Protein AF-A0A3D4FXM4-F1 (afdb_monomer_lite)

Structure (mmCIF, N/CA/C/O backbone):
data_AF-A0A3D4FXM4-F1
#
_entry.id   AF-A0A3D4FXM4-F1
#
loop_
_atom_site.group_PDB
_atom_site.id
_atom_site.type_symbol
_atom_site.label_atom_id
_atom_site.label_alt_id
_atom_site.label_comp_id
_atom_site.label_asym_id
_atom_site.label_entity_id
_atom_site.label_seq_id
_atom_site.pdbx_PDB_ins_code
_atom_site.Cartn_x
_atom_site.Cartn_y
_atom_site.Cartn_z
_atom_site.occupancy
_atom_site.B_iso_or_equiv
_atom_site.auth_seq_id
_atom_site.auth_comp_id
_atom_site.auth_asym_id
_atom_site.auth_atom_id
_atom_site.pdbx_PDB_model_num
ATOM 1 N N . MET A 1 1 ? 32.017 67.548 -7.922 1.00 36.72 1 MET A N 1
ATOM 2 C CA . MET A 1 1 ? 32.559 66.398 -7.162 1.00 36.72 1 MET A CA 1
ATOM 3 C C . MET A 1 1 ? 32.389 65.162 -8.032 1.00 36.72 1 MET A C 1
ATOM 5 O O . MET A 1 1 ? 31.263 64.801 -8.323 1.00 36.72 1 MET A O 1
ATOM 9 N N . ASN A 1 2 ? 33.430 64.797 -8.782 1.00 28.27 2 ASN A N 1
ATOM 10 C CA . ASN A 1 2 ? 34.360 63.693 -8.473 1.00 28.27 2 ASN A CA 1
ATOM 11 C C . ASN A 1 2 ? 33.656 62.318 -8.414 1.00 28.27 2 ASN A C 1
ATOM 13 O O . ASN A 1 2 ? 32.933 62.074 -7.460 1.00 28.27 2 ASN A O 1
ATOM 17 N N . ILE A 1 3 ? 33.684 61.515 -9.499 1.00 35.25 3 ILE A N 1
ATOM 18 C CA . ILE A 1 3 ? 34.715 60.487 -9.839 1.00 35.25 3 ILE A CA 1
ATOM 19 C C . ILE A 1 3 ? 34.563 59.279 -8.877 1.00 35.25 3 ILE A C 1
ATOM 21 O O . ILE A 1 3 ? 34.742 59.458 -7.683 1.00 35.25 3 ILE A O 1
ATOM 25 N N . ARG A 1 4 ? 34.212 58.036 -9.265 1.00 32.03 4 ARG A N 1
ATOM 26 C CA . ARG A 1 4 ? 34.768 57.144 -10.310 1.00 32.03 4 ARG A CA 1
ATOM 27 C C . ARG A 1 4 ? 33.845 55.913 -10.494 1.00 32.03 4 ARG A C 1
ATOM 29 O O . ARG A 1 4 ? 33.480 55.290 -9.504 1.00 32.03 4 ARG A O 1
ATOM 36 N N . ALA A 1 5 ? 33.566 55.513 -11.735 1.00 41.12 5 ALA A N 1
ATOM 37 C CA . ALA A 1 5 ? 33.498 54.090 -12.110 1.00 41.12 5 ALA A CA 1
ATOM 38 C C . ALA A 1 5 ? 34.947 53.604 -12.370 1.00 41.12 5 ALA A C 1
ATOM 40 O O . ALA A 1 5 ? 35.811 54.469 -12.570 1.00 41.12 5 ALA A O 1
ATOM 41 N N . PRO A 1 6 ? 35.260 52.288 -12.383 1.00 46.03 6 PRO A N 1
ATOM 42 C CA . PRO A 1 6 ? 35.128 51.549 -13.649 1.00 46.03 6 PRO A CA 1
ATOM 43 C C . PRO A 1 6 ? 34.871 50.018 -13.566 1.00 46.03 6 PRO A C 1
ATOM 45 O O . PRO A 1 6 ? 35.159 49.367 -12.572 1.00 46.03 6 PRO A O 1
ATOM 48 N N . LEU A 1 7 ? 34.394 49.482 -14.700 1.00 33.59 7 LEU A N 1
ATOM 49 C CA . LEU A 1 7 ? 34.754 48.201 -15.343 1.00 33.59 7 LEU A CA 1
ATOM 50 C C . LEU A 1 7 ? 34.738 46.886 -14.526 1.00 33.59 7 LEU A C 1
ATOM 52 O O . LEU A 1 7 ? 35.660 46.612 -13.768 1.00 33.59 7 LEU A O 1
ATOM 56 N N . CYS A 1 8 ? 33.783 45.997 -14.842 1.00 32.12 8 CYS A N 1
ATOM 57 C CA . CYS A 1 8 ? 34.059 44.678 -15.457 1.00 32.12 8 CYS A CA 1
ATOM 58 C C . CYS A 1 8 ? 32.751 43.894 -15.696 1.00 32.12 8 CYS A C 1
ATOM 60 O O . CYS A 1 8 ? 32.409 42.941 -15.001 1.00 32.12 8 CYS A O 1
ATOM 62 N N . VAL A 1 9 ? 32.015 44.308 -16.728 1.00 42.03 9 VAL A N 1
ATOM 63 C CA . VAL A 1 9 ? 31.331 43.364 -17.623 1.00 42.03 9 VAL A CA 1
ATOM 64 C C . VAL A 1 9 ? 32.430 42.786 -18.524 1.00 42.03 9 VAL A C 1
ATOM 66 O O . VAL A 1 9 ? 33.274 43.565 -18.956 1.00 42.03 9 VAL A O 1
ATOM 69 N N . LEU A 1 10 ? 32.383 41.474 -18.805 1.00 38.59 10 LEU A N 1
ATOM 70 C CA . LEU A 1 10 ? 33.296 40.649 -19.635 1.00 38.59 10 LEU A CA 1
ATOM 71 C C . LEU A 1 10 ? 34.356 39.845 -18.861 1.00 38.59 10 LEU A C 1
ATOM 73 O O . LEU A 1 10 ? 35.510 40.246 -18.877 1.00 38.59 10 LEU A O 1
ATOM 77 N N . LEU A 1 11 ? 33.999 38.687 -18.268 1.00 35.97 11 LEU A N 1
ATOM 78 C CA . LEU A 1 11 ? 34.906 37.512 -18.157 1.00 35.97 11 LEU A CA 1
ATOM 79 C C . LEU A 1 11 ? 34.290 36.274 -17.457 1.00 35.97 11 LEU A C 1
ATOM 81 O O . LEU A 1 11 ? 34.817 35.789 -16.465 1.00 35.97 11 LEU A O 1
ATOM 85 N N . VAL A 1 12 ? 33.184 35.706 -17.966 1.00 38.56 12 VAL A N 1
ATOM 86 C CA . VAL A 1 12 ? 32.765 34.327 -17.574 1.00 38.56 12 VAL A CA 1
ATOM 87 C C . VAL A 1 12 ? 32.375 33.457 -18.789 1.00 38.56 12 VAL A C 1
ATOM 89 O O . VAL A 1 12 ? 31.847 32.363 -18.650 1.00 38.56 12 VAL A O 1
ATOM 92 N N . CYS A 1 13 ? 32.709 33.885 -20.012 1.00 35.50 13 CYS A N 1
ATOM 93 C CA . CYS A 1 13 ? 32.604 33.050 -21.224 1.00 35.50 13 CYS A CA 1
ATOM 94 C C . CYS A 1 13 ? 33.900 32.288 -21.577 1.00 35.50 13 CYS A C 1
ATOM 96 O O . CYS A 1 13 ? 34.000 31.731 -22.663 1.00 35.50 13 CYS A O 1
ATOM 98 N N . THR A 1 14 ? 34.895 32.220 -20.687 1.00 40.31 14 THR A N 1
ATOM 99 C CA . THR A 1 14 ? 36.202 31.591 -20.978 1.00 40.31 14 THR A CA 1
ATOM 100 C C . THR A 1 14 ? 36.675 30.642 -19.874 1.00 40.31 14 THR A C 1
ATOM 102 O O . THR A 1 14 ? 37.815 30.723 -19.433 1.00 40.31 14 THR A O 1
ATOM 105 N N . LEU A 1 15 ? 35.815 29.725 -19.423 1.00 36.25 15 LEU A N 1
ATOM 106 C CA . LEU A 1 15 ? 36.220 28.594 -18.567 1.00 36.25 15 LEU A CA 1
ATOM 107 C C . LEU A 1 15 ? 35.659 27.258 -19.085 1.00 36.25 15 LEU A C 1
ATOM 109 O O . LEU A 1 15 ? 35.188 26.420 -18.326 1.00 36.25 15 LEU A O 1
ATOM 113 N N . ALA A 1 16 ? 35.730 27.072 -20.407 1.00 39.97 16 ALA A N 1
ATOM 114 C CA . ALA A 1 16 ? 35.542 25.784 -21.086 1.00 39.97 16 ALA A CA 1
ATOM 115 C C . ALA A 1 16 ? 36.870 25.174 -21.594 1.00 39.97 16 ALA A C 1
ATOM 117 O O . ALA A 1 16 ? 36.856 24.184 -22.312 1.00 39.97 16 ALA A O 1
ATOM 118 N N . TRP A 1 17 ? 38.023 25.743 -21.224 1.00 33.97 17 TRP A N 1
ATOM 119 C CA . TRP A 1 17 ? 39.344 25.294 -21.677 1.00 33.97 17 TRP A CA 1
ATOM 120 C C . TRP A 1 17 ? 40.321 25.235 -20.507 1.00 33.97 17 TRP A C 1
ATOM 122 O O . TRP A 1 17 ? 41.165 26.107 -20.364 1.00 33.97 17 TRP A O 1
ATOM 132 N N . MET A 1 18 ? 40.171 24.245 -19.627 1.00 32.75 18 MET A N 1
ATOM 133 C CA . MET A 1 18 ? 41.203 23.878 -18.646 1.00 32.75 18 MET A CA 1
ATOM 134 C C . MET A 1 18 ? 40.854 22.526 -18.010 1.00 32.75 18 MET A C 1
ATOM 136 O O . MET A 1 18 ? 40.573 22.419 -16.821 1.00 32.75 18 MET A O 1
ATOM 140 N N . TRP A 1 19 ? 40.854 21.475 -18.833 1.00 32.81 19 TRP A N 1
ATOM 141 C CA . TRP A 1 19 ? 41.095 20.115 -18.352 1.00 32.81 19 TRP A CA 1
ATOM 142 C C . TRP A 1 19 ? 42.504 19.719 -18.816 1.00 32.81 19 TRP A C 1
ATOM 144 O O . TRP A 1 19 ? 42.812 19.938 -19.990 1.00 32.81 19 TRP A O 1
ATOM 154 N N . PRO A 1 20 ? 43.383 19.206 -17.936 1.00 37.56 20 PRO A N 1
ATOM 155 C CA . PRO A 1 20 ? 44.761 18.901 -18.298 1.00 37.56 20 PRO A CA 1
ATOM 156 C C . PRO A 1 20 ? 44.815 17.832 -19.388 1.00 37.56 20 PRO A C 1
ATOM 158 O O . PRO A 1 20 ? 44.191 16.778 -19.270 1.00 37.56 20 PRO A O 1
ATOM 161 N N . SER A 1 21 ? 45.591 18.112 -20.430 1.00 41.31 21 SER A N 1
ATOM 162 C CA . SER A 1 21 ? 46.037 17.154 -21.433 1.00 41.31 21 SER A CA 1
ATOM 163 C C . SER A 1 21 ? 46.750 15.983 -20.754 1.00 41.31 21 SER A C 1
ATOM 165 O O . SER A 1 21 ? 47.851 16.137 -20.225 1.00 41.31 21 SER A O 1
ATOM 167 N N . THR A 1 22 ? 46.121 14.812 -20.773 1.00 42.84 22 THR A N 1
ATOM 168 C CA . THR A 1 22 ? 46.776 13.532 -20.496 1.00 42.84 22 THR A CA 1
ATOM 169 C C . THR A 1 22 ? 47.878 13.294 -21.535 1.00 42.84 22 THR A C 1
ATOM 171 O O . THR A 1 22 ? 47.615 13.480 -22.727 1.00 42.84 22 THR A O 1
ATOM 174 N N . PRO A 1 23 ? 49.099 12.902 -21.131 1.00 38.62 23 PRO A N 1
ATOM 175 C CA . PRO A 1 23 ? 50.170 12.596 -22.069 1.00 38.62 23 PRO A CA 1
ATOM 176 C C . PRO A 1 23 ? 49.797 11.372 -22.911 1.00 38.62 23 PRO A C 1
ATOM 178 O O . PRO A 1 23 ? 49.141 10.448 -22.430 1.00 38.62 23 PRO A O 1
ATOM 181 N N . ALA A 1 24 ? 50.210 11.396 -24.177 1.00 40.94 24 ALA A N 1
ATOM 182 C CA . ALA A 1 24 ? 50.073 10.297 -25.117 1.00 40.94 24 ALA A CA 1
ATOM 183 C C . ALA A 1 24 ? 50.669 9.011 -24.519 1.00 40.94 24 ALA A C 1
ATOM 185 O O . ALA A 1 24 ? 51.882 8.900 -24.353 1.00 40.94 24 ALA A O 1
ATOM 186 N N . ALA A 1 25 ? 49.806 8.056 -24.175 1.00 37.22 25 ALA A N 1
ATOM 187 C CA . ALA A 1 25 ? 50.211 6.698 -23.857 1.00 37.22 25 ALA A CA 1
ATOM 188 C C . ALA A 1 25 ? 50.382 5.925 -25.171 1.00 37.22 25 ALA A C 1
ATOM 190 O O . ALA A 1 25 ? 49.499 5.946 -26.029 1.00 37.22 25 ALA A O 1
ATOM 191 N N . ASN A 1 26 ? 51.558 5.311 -25.299 1.00 41.28 26 ASN A N 1
ATOM 192 C CA . 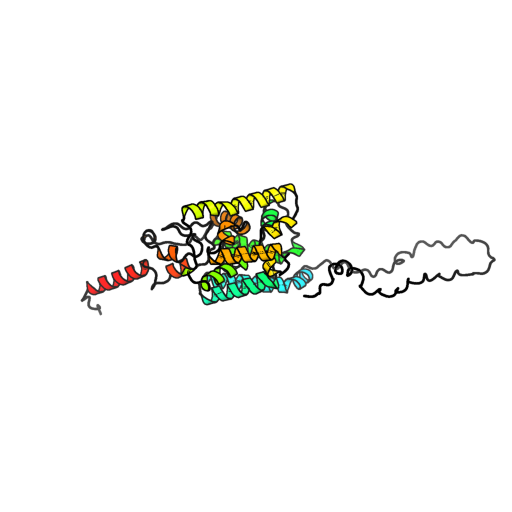ASN A 1 26 ? 52.054 4.472 -26.384 1.00 41.28 26 ASN A CA 1
ATOM 193 C C . ASN A 1 26 ? 50.979 3.732 -27.191 1.00 41.28 26 ASN A C 1
ATOM 195 O O . ASN A 1 26 ? 50.172 2.976 -26.651 1.00 41.28 26 ASN A O 1
ATOM 199 N N . GLN A 1 27 ? 51.068 3.871 -28.513 1.00 41.00 27 GLN A N 1
ATOM 200 C CA . GLN A 1 27 ? 50.585 2.848 -29.433 1.00 41.00 27 GLN A CA 1
ATOM 201 C C . GLN A 1 27 ? 51.342 1.541 -29.133 1.00 41.00 27 GLN A C 1
ATOM 203 O O . GLN A 1 27 ? 52.557 1.605 -28.936 1.00 41.00 27 GLN A O 1
ATOM 208 N N . PRO A 1 28 ? 50.689 0.367 -29.087 1.00 39.78 28 PRO A N 1
ATOM 209 C CA . PRO A 1 28 ? 51.428 -0.885 -29.077 1.00 39.78 28 PRO A CA 1
ATOM 210 C C . PRO A 1 28 ? 52.197 -0.990 -30.398 1.00 39.78 28 PRO A C 1
ATOM 212 O O . PRO A 1 28 ? 51.604 -0.946 -31.479 1.00 39.78 28 PRO A O 1
ATOM 215 N N . GLU A 1 29 ? 53.524 -1.066 -30.299 1.00 41.66 29 GLU A N 1
ATOM 216 C CA . GLU A 1 29 ? 54.408 -1.368 -31.418 1.00 41.66 29 GLU A CA 1
ATOM 217 C C . GLU A 1 29 ? 53.920 -2.637 -32.119 1.00 41.66 29 GLU A C 1
ATOM 219 O O . GLU A 1 29 ? 53.639 -3.666 -31.500 1.00 41.66 29 GLU A O 1
ATOM 224 N N . ARG A 1 30 ? 53.797 -2.544 -33.442 1.00 34.62 30 ARG A N 1
ATOM 225 C CA . ARG A 1 30 ? 53.568 -3.689 -34.311 1.00 34.62 30 ARG A CA 1
ATOM 226 C C . ARG A 1 30 ? 54.851 -4.521 -34.268 1.00 34.62 30 ARG A C 1
ATOM 228 O O . ARG A 1 30 ? 55.829 -4.161 -34.909 1.00 34.62 30 ARG A O 1
ATOM 235 N N . VAL A 1 31 ? 54.860 -5.592 -33.478 1.00 41.19 31 VAL A N 1
ATOM 236 C CA . VAL A 1 31 ? 55.930 -6.594 -33.513 1.00 41.19 31 VAL A CA 1
ATOM 237 C C . VAL A 1 31 ? 55.865 -7.266 -34.883 1.00 41.19 31 VAL A C 1
ATOM 239 O O . VAL A 1 31 ? 54.967 -8.060 -35.157 1.00 41.19 31 VAL A O 1
ATOM 242 N N . GLU A 1 32 ? 56.775 -6.890 -35.776 1.00 45.00 32 GLU A N 1
ATOM 243 C CA . GLU A 1 32 ? 57.032 -7.626 -37.010 1.00 45.00 32 GLU A CA 1
ATOM 244 C C . GLU A 1 32 ? 57.661 -8.968 -36.626 1.00 45.00 32 GLU A C 1
ATOM 246 O O . GLU A 1 32 ? 58.733 -9.026 -36.020 1.00 45.00 32 GLU A O 1
ATOM 251 N N . ALA A 1 33 ? 56.955 -10.059 -36.925 1.00 43.62 33 ALA A N 1
ATOM 252 C CA . ALA A 1 33 ? 57.499 -11.399 -36.781 1.00 43.62 33 ALA A CA 1
ATOM 253 C C . ALA A 1 33 ? 58.723 -11.556 -37.706 1.00 43.62 33 ALA A C 1
ATOM 255 O O . ALA A 1 33 ? 58.688 -11.078 -38.845 1.00 43.62 33 ALA A O 1
ATOM 256 N N . PRO A 1 34 ? 59.802 -12.222 -37.262 1.00 42.06 34 PRO A N 1
ATOM 257 C CA . PRO A 1 34 ? 60.955 -12.459 -38.114 1.00 42.06 34 PRO A CA 1
ATOM 258 C C . PRO A 1 34 ? 60.563 -13.385 -39.270 1.00 42.06 34 PRO A C 1
ATOM 260 O O . PRO A 1 34 ? 60.020 -14.470 -39.066 1.00 42.06 34 PRO A O 1
ATOM 263 N N . VAL A 1 35 ? 60.861 -12.947 -40.491 1.00 49.97 35 VAL A N 1
ATOM 264 C CA .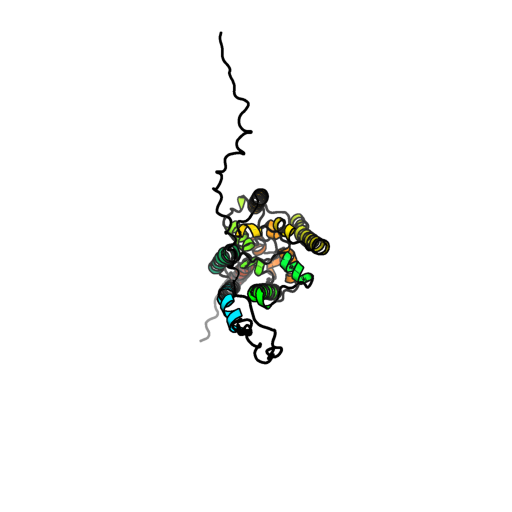 VAL A 1 35 ? 60.797 -13.776 -41.698 1.00 49.97 35 VAL A CA 1
ATOM 265 C C . VAL A 1 35 ? 61.866 -14.868 -41.578 1.00 49.97 35 VAL A C 1
ATOM 267 O O . VAL A 1 35 ? 63.044 -14.527 -41.434 1.00 49.97 35 VAL A O 1
ATOM 270 N N . PRO A 1 36 ? 61.520 -16.166 -41.635 1.00 45.50 36 PRO A N 1
ATOM 271 C CA . PRO A 1 36 ? 62.528 -17.213 -41.647 1.00 45.50 36 PRO A CA 1
ATOM 272 C C . PRO A 1 36 ? 63.225 -17.223 -43.013 1.00 45.50 36 PRO A C 1
ATOM 274 O O . PRO A 1 36 ? 62.633 -17.558 -44.036 1.00 45.50 36 PRO A O 1
ATOM 277 N N . THR A 1 37 ? 64.503 -16.851 -43.035 1.00 42.47 37 THR A N 1
ATOM 278 C CA . THR A 1 37 ? 65.399 -17.095 -44.169 1.00 42.47 37 THR A CA 1
ATOM 279 C C . THR A 1 37 ? 65.912 -18.533 -44.092 1.00 42.47 37 THR A C 1
ATOM 281 O O . THR A 1 37 ? 66.866 -18.811 -43.366 1.00 42.47 37 THR A O 1
ATOM 284 N N . GLY A 1 38 ? 65.266 -19.448 -44.815 1.00 45.12 38 GLY A N 1
ATOM 285 C CA . GLY A 1 38 ? 65.821 -20.767 -45.136 1.00 45.12 38 GLY A CA 1
ATOM 286 C C . GLY A 1 38 ? 66.644 -20.714 -46.434 1.00 45.12 38 GLY A C 1
ATOM 287 O O . GLY A 1 38 ? 66.305 -19.920 -47.314 1.00 45.12 38 GLY A O 1
ATOM 288 N N . PRO A 1 39 ? 67.735 -21.494 -46.556 1.00 48.12 39 PRO A N 1
ATOM 289 C CA . PRO A 1 39 ? 68.609 -21.481 -47.729 1.00 48.12 39 PRO A CA 1
ATOM 290 C C . PRO A 1 39 ? 67.941 -22.151 -48.946 1.00 48.12 39 PRO A C 1
ATOM 292 O O . PRO A 1 39 ? 66.973 -22.895 -48.776 1.00 48.12 39 PRO A O 1
ATOM 295 N N . PRO A 1 40 ? 68.428 -21.867 -50.168 1.00 50.34 40 PRO A N 1
ATOM 296 C CA . PRO A 1 40 ? 67.862 -22.425 -51.386 1.00 50.34 40 PRO A CA 1
ATOM 297 C C . PRO A 1 40 ? 68.269 -23.901 -51.540 1.00 50.34 40 PRO A C 1
ATOM 299 O O . PRO A 1 40 ? 69.135 -24.383 -50.813 1.00 50.34 40 PRO A O 1
ATOM 302 N N . ASP A 1 41 ? 67.664 -24.570 -52.525 1.00 41.72 41 ASP A N 1
ATOM 303 C CA . ASP A 1 41 ? 68.071 -25.855 -53.124 1.00 41.72 41 ASP A CA 1
ATOM 304 C C . ASP A 1 41 ? 67.289 -27.095 -52.627 1.00 41.72 41 ASP A C 1
ATOM 306 O O . ASP A 1 41 ? 67.534 -27.622 -51.545 1.00 41.72 41 ASP A O 1
ATOM 310 N N . GLY A 1 42 ? 66.384 -27.616 -53.470 1.00 34.91 42 GLY A N 1
ATOM 311 C CA . GLY A 1 42 ? 65.795 -28.957 -53.316 1.00 34.91 42 GLY A CA 1
ATOM 312 C C . GLY A 1 42 ? 64.390 -29.097 -53.914 1.00 34.91 42 GLY A C 1
ATOM 313 O O . GLY A 1 42 ? 63.484 -28.364 -53.543 1.00 34.91 42 GLY A O 1
ATOM 314 N N . GLU A 1 43 ? 64.232 -30.019 -54.861 1.00 36.16 43 GLU A N 1
ATOM 315 C CA . GLU A 1 43 ? 63.024 -30.339 -55.643 1.00 36.16 43 GLU A CA 1
ATOM 316 C C . GLU A 1 43 ? 61.805 -30.773 -54.789 1.00 36.16 43 GLU A C 1
ATOM 318 O O . GLU A 1 43 ? 61.985 -31.238 -53.663 1.00 36.16 43 GLU A O 1
ATOM 323 N N . PRO A 1 44 ? 60.558 -30.665 -55.300 1.00 41.34 44 PRO A N 1
ATOM 324 C CA . PRO A 1 44 ? 59.372 -31.049 -54.543 1.00 41.34 44 PRO A CA 1
ATOM 325 C C . PRO A 1 44 ? 59.180 -32.573 -54.571 1.00 41.34 44 PRO A C 1
ATOM 327 O O . PRO A 1 44 ? 59.030 -33.158 -55.642 1.00 41.34 44 PRO A O 1
ATOM 330 N N . THR A 1 45 ? 59.139 -33.211 -53.401 1.00 36.75 45 THR A N 1
ATOM 331 C CA . THR A 1 45 ? 58.595 -34.570 -53.232 1.00 36.75 45 THR A CA 1
ATOM 332 C C . THR A 1 45 ? 57.176 -34.486 -52.675 1.00 36.75 45 THR A C 1
ATOM 334 O O . THR A 1 45 ? 56.860 -33.635 -51.844 1.00 36.75 45 THR A O 1
ATOM 337 N N . GLU A 1 46 ? 56.310 -35.339 -53.196 1.00 44.41 46 GLU A N 1
ATOM 338 C CA . GLU A 1 46 ? 54.872 -35.185 -53.369 1.00 44.41 46 GLU A CA 1
ATOM 339 C C . GLU A 1 46 ? 54.129 -36.207 -52.492 1.00 44.41 46 GLU A C 1
ATOM 341 O O . GLU A 1 46 ? 53.367 -37.012 -53.007 1.00 44.41 46 GLU A O 1
ATOM 346 N N . ASP A 1 47 ? 54.393 -36.273 -51.177 1.00 42.88 47 ASP A N 1
ATOM 347 C CA . ASP A 1 47 ? 53.870 -37.410 -50.393 1.00 42.88 47 ASP A CA 1
ATOM 348 C C . ASP A 1 47 ? 53.826 -37.229 -48.859 1.00 42.88 47 ASP A C 1
ATOM 350 O O . ASP A 1 47 ? 54.056 -38.174 -48.109 1.00 42.88 47 ASP A O 1
ATOM 354 N N . GLN A 1 48 ? 53.463 -36.045 -48.342 1.00 41.56 48 GLN A N 1
ATOM 355 C CA . GLN A 1 48 ? 53.234 -35.872 -46.889 1.00 41.56 48 GLN A CA 1
ATOM 356 C C . GLN A 1 48 ? 52.022 -35.003 -46.522 1.00 41.56 48 GLN A C 1
ATOM 358 O O . GLN A 1 48 ? 52.136 -34.041 -45.769 1.00 41.56 48 GLN A O 1
ATOM 363 N N . TRP A 1 49 ? 50.837 -35.384 -46.999 1.00 36.66 49 TRP A N 1
ATOM 364 C CA . TRP A 1 49 ? 49.573 -34.948 -46.391 1.00 36.66 49 TRP A CA 1
ATOM 365 C C . TRP A 1 49 ? 48.856 -36.160 -45.795 1.00 36.66 49 TRP A C 1
ATOM 367 O O . TRP A 1 49 ? 47.977 -36.749 -46.422 1.00 36.66 49 TRP A O 1
ATOM 377 N N . ASN A 1 50 ? 49.286 -36.564 -44.598 1.00 38.22 50 ASN A N 1
ATOM 378 C CA . ASN A 1 50 ? 48.599 -37.573 -43.797 1.00 38.22 50 ASN A CA 1
ATOM 379 C C . ASN A 1 50 ? 47.501 -36.866 -42.981 1.00 38.22 50 ASN A C 1
ATOM 381 O O . ASN A 1 50 ? 47.789 -36.249 -41.961 1.00 38.22 50 ASN A O 1
ATOM 385 N N . PHE A 1 51 ? 46.260 -36.898 -43.471 1.00 38.16 51 PHE A N 1
ATOM 386 C CA . PHE A 1 51 ? 45.073 -36.279 -42.856 1.00 38.16 51 PHE A CA 1
ATOM 387 C C . PHE A 1 51 ? 44.465 -37.153 -41.737 1.00 38.16 51 PHE A C 1
ATOM 389 O O . PHE A 1 51 ? 43.253 -37.353 -41.703 1.00 38.16 51 PHE A O 1
ATOM 396 N N . GLU A 1 52 ? 45.284 -37.733 -40.857 1.00 44.75 52 GLU A N 1
ATOM 397 C CA . GLU A 1 52 ? 44.785 -38.619 -39.785 1.00 44.75 52 GLU A CA 1
ATOM 398 C C . GLU A 1 52 ? 45.067 -38.126 -38.356 1.00 44.75 52 GLU A C 1
ATOM 400 O O . GLU A 1 52 ? 44.619 -38.773 -37.421 1.00 44.75 52 GLU A O 1
ATOM 405 N N . ASP A 1 53 ? 45.689 -36.956 -38.158 1.00 43.94 53 ASP A N 1
ATOM 406 C CA . ASP A 1 53 ? 46.019 -36.443 -36.814 1.00 43.94 53 ASP A CA 1
ATOM 407 C C . ASP A 1 53 ? 45.676 -34.943 -36.639 1.00 43.94 53 ASP A C 1
ATOM 409 O O . ASP A 1 53 ? 46.507 -34.150 -36.197 1.00 43.94 53 ASP A O 1
ATOM 413 N N . GLU A 1 54 ? 44.464 -34.515 -37.010 1.00 44.94 54 GLU A N 1
ATOM 414 C CA . GLU A 1 54 ? 44.003 -33.116 -36.852 1.00 44.94 54 GLU A CA 1
ATOM 415 C C . GLU A 1 54 ? 42.812 -32.948 -35.890 1.00 44.94 54 GLU A C 1
ATOM 417 O O . GLU A 1 54 ? 42.114 -31.936 -35.942 1.00 44.94 54 GLU A O 1
ATOM 422 N N . ASP A 1 55 ? 42.597 -33.889 -34.967 1.00 44.81 55 ASP A N 1
ATOM 423 C CA . ASP A 1 55 ? 41.510 -33.761 -33.982 1.00 44.81 55 ASP A CA 1
ATOM 424 C C . ASP A 1 55 ? 41.812 -32.762 -32.841 1.00 44.81 55 ASP A C 1
ATOM 426 O O . ASP A 1 55 ? 40.878 -32.313 -32.189 1.00 44.81 55 ASP A O 1
ATOM 430 N N . ASP A 1 56 ? 43.056 -32.287 -32.670 1.00 50.34 56 ASP A N 1
ATOM 431 C CA . ASP A 1 56 ? 43.431 -31.399 -31.547 1.00 50.34 56 ASP A CA 1
ATOM 432 C C . ASP A 1 56 ? 44.220 -30.133 -31.968 1.00 50.34 56 ASP A C 1
ATOM 434 O O . ASP A 1 56 ? 44.995 -29.565 -31.194 1.00 50.34 56 ASP A O 1
ATOM 438 N N . ALA A 1 57 ? 44.051 -29.648 -33.206 1.00 46.75 57 ALA A N 1
ATOM 439 C CA . ALA A 1 57 ? 44.790 -28.475 -33.711 1.00 46.75 57 ALA A CA 1
ATOM 440 C C . ALA A 1 57 ? 44.377 -27.135 -33.061 1.00 46.75 57 ALA A C 1
ATOM 442 O O . ALA A 1 57 ? 45.075 -26.125 -33.189 1.00 46.75 57 ALA A O 1
ATOM 443 N N . TRP A 1 58 ? 43.265 -27.123 -32.330 1.00 50.59 58 TRP A N 1
ATOM 444 C CA . TRP A 1 58 ? 42.844 -25.996 -31.513 1.00 50.59 58 TRP A CA 1
ATOM 445 C C . TRP A 1 58 ? 42.726 -26.474 -30.075 1.00 50.59 58 TRP A C 1
ATOM 447 O O . TRP A 1 58 ? 41.705 -27.045 -29.715 1.00 50.59 58 TRP A O 1
ATOM 457 N N . GLY A 1 59 ? 43.767 -26.244 -29.270 1.00 48.88 59 GLY A N 1
ATOM 458 C CA . GLY A 1 59 ? 43.806 -26.539 -27.834 1.00 48.88 59 GLY A CA 1
ATOM 459 C C . GLY A 1 59 ? 42.822 -25.702 -27.013 1.00 48.88 59 GLY A C 1
ATOM 460 O O . GLY A 1 59 ? 43.220 -24.988 -26.096 1.00 48.88 59 GLY A O 1
ATOM 461 N N . PHE A 1 60 ? 41.543 -25.757 -27.367 1.00 42.81 60 PHE A N 1
ATOM 462 C CA . PHE A 1 60 ? 40.468 -25.511 -26.437 1.00 42.81 60 PHE A CA 1
ATOM 463 C C . PHE A 1 60 ? 40.547 -26.660 -25.436 1.00 42.81 60 PHE A C 1
ATOM 465 O O . PHE A 1 60 ? 40.402 -27.822 -25.806 1.00 42.81 60 PHE A O 1
ATOM 472 N N . GLU A 1 61 ? 40.841 -26.355 -24.173 1.00 51.94 61 GLU A N 1
ATOM 473 C CA . GLU A 1 61 ? 40.372 -27.244 -23.119 1.00 51.94 61 GLU A CA 1
ATOM 474 C C . GLU A 1 61 ? 38.875 -27.416 -23.383 1.00 51.94 61 GLU A C 1
ATOM 476 O O . GLU A 1 61 ? 38.173 -26.421 -23.587 1.00 51.94 61 GLU A O 1
ATOM 481 N N . ASP A 1 62 ? 38.411 -28.662 -23.480 1.00 49.34 62 ASP A N 1
ATOM 482 C CA . ASP A 1 62 ? 36.993 -28.961 -23.382 1.00 49.34 62 ASP A CA 1
ATOM 483 C C . ASP A 1 62 ? 36.548 -28.405 -22.026 1.00 49.34 62 ASP A C 1
ATOM 485 O O . ASP A 1 62 ? 36.618 -29.088 -20.999 1.00 49.34 62 ASP A O 1
ATOM 489 N N . ASP A 1 63 ? 36.148 -27.133 -22.007 1.00 49.81 63 ASP A N 1
ATOM 490 C CA . ASP A 1 63 ? 35.297 -26.569 -20.984 1.00 49.81 63 ASP A CA 1
ATOM 491 C C . ASP A 1 63 ? 34.084 -27.487 -21.021 1.00 49.81 63 ASP A C 1
ATOM 493 O O . ASP A 1 63 ? 33.218 -27.348 -21.889 1.00 49.81 63 ASP A O 1
ATOM 497 N N . GLN A 1 64 ? 34.088 -28.509 -20.157 1.00 48.16 64 GLN A N 1
ATOM 498 C CA . GLN A 1 64 ? 32.940 -29.366 -19.936 1.00 48.16 64 GLN A CA 1
ATOM 499 C C . GLN A 1 64 ? 31.759 -28.416 -19.882 1.00 48.16 64 GLN A C 1
ATOM 501 O O . GLN A 1 64 ? 31.738 -27.505 -19.050 1.00 48.16 64 GLN A O 1
ATOM 506 N N . GLU A 1 65 ? 30.824 -28.573 -20.821 1.00 48.81 65 GLU A N 1
ATOM 507 C CA . GLU A 1 65 ? 29.503 -27.987 -20.707 1.00 48.81 65 GLU A CA 1
ATOM 508 C C . GLU A 1 65 ? 28.915 -28.588 -19.430 1.00 48.81 65 GLU A C 1
ATOM 510 O O . GLU A 1 65 ? 28.208 -29.597 -19.453 1.00 48.81 65 GLU A O 1
ATOM 515 N N . ASP A 1 66 ? 29.284 -28.006 -18.288 1.00 45.75 66 ASP A N 1
ATOM 516 C CA . ASP A 1 66 ? 28.707 -28.251 -16.992 1.00 45.75 66 ASP A CA 1
ATOM 517 C C . ASP A 1 66 ? 27.246 -27.911 -17.199 1.00 45.75 66 ASP A C 1
ATOM 519 O O . ASP A 1 66 ? 26.848 -26.745 -17.192 1.00 45.75 66 ASP A O 1
ATOM 523 N N . THR A 1 67 ? 26.443 -28.936 -17.477 1.00 49.47 67 THR A N 1
ATOM 524 C CA . THR A 1 67 ? 24.998 -28.814 -17.573 1.00 49.47 67 THR A CA 1
ATOM 525 C C . THR A 1 67 ? 24.573 -28.042 -16.337 1.00 49.47 67 THR A C 1
ATOM 527 O O . THR A 1 67 ? 24.723 -28.576 -15.235 1.00 49.47 67 THR A O 1
ATOM 530 N N . GLU A 1 68 ? 24.160 -26.776 -16.507 1.00 53.50 68 GLU A N 1
ATOM 531 C CA . GLU A 1 68 ? 23.897 -25.855 -15.401 1.00 53.50 68 GLU A CA 1
ATOM 532 C C . GLU A 1 68 ? 22.960 -26.553 -14.416 1.00 53.50 68 GLU A C 1
ATOM 534 O O . GLU A 1 68 ? 21.750 -26.685 -14.631 1.00 53.50 68 GLU A O 1
ATOM 539 N N . THR A 1 69 ? 23.545 -27.106 -13.358 1.00 63.69 69 THR A N 1
ATOM 540 C CA . THR A 1 69 ? 22.820 -27.972 -12.446 1.00 63.69 69 THR A CA 1
ATOM 541 C C . THR A 1 69 ? 21.959 -27.050 -11.602 1.00 63.69 69 THR A C 1
ATOM 543 O O . THR A 1 69 ? 22.433 -26.034 -11.103 1.00 63.69 69 THR A O 1
ATOM 546 N N . TRP A 1 70 ? 20.682 -27.380 -11.403 1.00 61.59 70 TRP A N 1
ATOM 547 C CA . TRP A 1 70 ? 19.754 -26.556 -10.614 1.00 61.59 70 TRP A CA 1
ATOM 548 C C . TRP A 1 70 ? 20.314 -26.124 -9.243 1.00 61.59 70 TRP A C 1
ATOM 550 O O . TRP A 1 70 ? 19.891 -25.102 -8.708 1.00 61.59 70 TRP A O 1
ATOM 560 N N . SER A 1 71 ? 21.274 -26.868 -8.682 1.00 63.06 71 SER A N 1
ATOM 561 C CA . SER A 1 71 ? 21.992 -26.530 -7.452 1.00 63.06 71 SER A CA 1
ATOM 562 C C . SER A 1 71 ? 22.926 -25.318 -7.561 1.00 63.06 71 SER A C 1
ATOM 564 O O . SER A 1 71 ? 23.004 -24.575 -6.587 1.00 63.06 71 SER A O 1
ATOM 566 N N . SER A 1 72 ? 23.606 -25.082 -8.690 1.00 65.31 72 SER A N 1
ATOM 567 C CA . SER A 1 72 ? 24.470 -23.901 -8.865 1.00 65.31 72 SER A CA 1
ATOM 568 C C . SER A 1 72 ? 23.633 -22.635 -9.068 1.00 65.31 72 SER A C 1
ATOM 570 O O . SER A 1 72 ? 23.851 -21.639 -8.383 1.00 65.31 72 SER A O 1
ATOM 572 N N . LEU A 1 73 ? 22.571 -22.717 -9.879 1.00 66.00 73 LEU A N 1
ATOM 573 C CA . LEU A 1 73 ? 21.608 -21.622 -10.076 1.00 66.00 73 LEU A CA 1
ATOM 574 C C . LEU A 1 73 ? 20.872 -21.234 -8.783 1.00 66.00 73 LEU A C 1
ATOM 576 O O . LEU A 1 73 ? 20.641 -20.053 -8.516 1.00 66.00 73 LEU A O 1
ATOM 580 N N . LEU A 1 74 ? 20.493 -22.224 -7.965 1.00 69.12 74 LEU A N 1
ATOM 581 C CA . LEU A 1 74 ? 19.896 -21.967 -6.656 1.00 69.12 74 LEU A CA 1
ATOM 582 C C . LEU A 1 74 ? 20.922 -21.444 -5.653 1.00 69.12 74 LEU A C 1
ATOM 584 O O . LEU A 1 74 ? 20.536 -20.640 -4.815 1.00 69.12 74 LEU A O 1
ATOM 588 N N . GLY A 1 75 ? 22.187 -21.862 -5.728 1.00 71.88 75 GLY A N 1
ATOM 589 C CA . GLY A 1 75 ? 23.252 -21.418 -4.826 1.00 71.88 75 GLY A CA 1
ATOM 590 C C . GLY A 1 75 ? 23.448 -19.902 -4.848 1.00 71.88 75 GLY A C 1
ATOM 591 O O . GLY A 1 75 ? 23.407 -19.268 -3.793 1.00 71.88 75 GLY A O 1
ATOM 592 N N . ASP A 1 76 ? 23.536 -19.312 -6.040 1.00 75.19 76 ASP A N 1
ATOM 593 C CA . ASP A 1 76 ? 23.754 -17.868 -6.203 1.00 75.19 76 ASP A CA 1
ATOM 594 C C . ASP A 1 76 ? 22.535 -17.025 -5.796 1.00 75.19 76 ASP A C 1
ATOM 596 O O . ASP A 1 76 ? 22.668 -15.920 -5.265 1.00 75.19 76 ASP A O 1
ATOM 600 N N . GLN A 1 77 ? 21.320 -17.549 -5.993 1.00 80.81 77 GLN A N 1
ATOM 601 C CA . GLN A 1 77 ? 20.066 -16.866 -5.638 1.00 80.81 77 GLN A CA 1
ATOM 602 C C . GLN A 1 77 ? 19.534 -17.239 -4.244 1.00 80.81 77 GLN A C 1
ATOM 604 O O . GLN A 1 77 ? 18.558 -16.639 -3.776 1.00 80.81 77 GLN A O 1
ATOM 609 N N . ALA A 1 78 ? 20.153 -18.206 -3.558 1.00 85.25 78 ALA A N 1
ATOM 610 C CA . ALA A 1 78 ? 19.666 -18.754 -2.292 1.00 85.25 78 ALA A CA 1
ATOM 611 C C . ALA A 1 78 ? 19.545 -17.675 -1.221 1.00 85.25 78 ALA A C 1
ATOM 613 O O . ALA A 1 78 ? 18.576 -17.661 -0.463 1.00 85.25 78 ALA A O 1
ATOM 614 N N . TRP A 1 79 ? 20.504 -16.749 -1.174 1.00 87.06 79 TRP A N 1
ATOM 615 C CA . TRP A 1 79 ? 20.502 -15.672 -0.191 1.00 87.06 79 TRP A CA 1
ATOM 616 C C . TRP A 1 79 ? 19.312 -14.727 -0.375 1.00 87.06 79 TRP A C 1
ATOM 618 O O . TRP A 1 79 ? 18.607 -14.394 0.579 1.00 87.06 79 TRP A O 1
ATOM 628 N N . ASP A 1 80 ? 19.029 -14.350 -1.618 1.00 86.69 80 ASP A N 1
ATOM 629 C CA . ASP A 1 80 ? 17.909 -13.476 -1.956 1.00 86.69 80 ASP A CA 1
ATOM 630 C C . ASP A 1 80 ? 16.568 -14.138 -1.666 1.00 86.69 80 ASP A C 1
ATOM 632 O O . ASP A 1 80 ? 15.665 -13.514 -1.099 1.00 86.69 80 ASP A O 1
ATOM 636 N N . LEU A 1 81 ? 16.471 -15.424 -1.995 1.00 88.81 81 LEU A N 1
ATOM 637 C CA . LEU A 1 81 ? 15.316 -16.257 -1.713 1.00 88.81 81 LEU A CA 1
ATOM 638 C C . LEU A 1 81 ? 15.085 -16.418 -0.201 1.00 88.81 81 LEU A C 1
ATOM 640 O O . LEU A 1 81 ? 13.957 -16.267 0.277 1.00 88.81 81 LEU A O 1
ATOM 644 N N . ALA A 1 82 ? 16.141 -16.666 0.573 1.00 90.75 82 ALA A N 1
ATOM 645 C CA . ALA A 1 82 ? 16.086 -16.787 2.028 1.00 90.75 82 ALA A CA 1
ATOM 646 C C . ALA A 1 82 ? 15.663 -15.468 2.697 1.00 90.75 82 ALA A C 1
ATOM 648 O O . ALA A 1 82 ? 14.785 -15.455 3.562 1.00 90.75 82 ALA A O 1
ATOM 649 N N . LEU A 1 83 ? 16.220 -14.334 2.265 1.00 91.06 83 LEU A N 1
ATOM 650 C CA . LEU A 1 83 ? 15.828 -13.025 2.791 1.00 91.06 83 LEU A CA 1
ATOM 651 C C . LEU A 1 83 ? 14.375 -12.686 2.451 1.00 91.06 83 LEU A C 1
ATOM 653 O O . LEU A 1 83 ? 13.632 -12.213 3.315 1.00 91.06 83 LEU A O 1
ATOM 657 N N . PHE A 1 84 ? 13.944 -12.966 1.219 1.00 91.94 84 PHE A N 1
ATOM 658 C CA . PHE A 1 84 ? 12.569 -12.711 0.811 1.00 91.94 84 PHE A CA 1
ATOM 659 C C . PHE A 1 84 ? 11.583 -13.573 1.603 1.00 91.94 84 PHE A C 1
ATOM 661 O O . PHE A 1 84 ? 10.584 -13.067 2.114 1.00 91.94 84 PHE A O 1
ATOM 668 N N . THR A 1 85 ? 11.862 -14.869 1.745 1.00 92.56 85 THR A N 1
ATOM 669 C CA . THR A 1 85 ? 11.022 -15.785 2.531 1.00 92.56 85 THR A CA 1
ATOM 670 C C . THR A 1 85 ? 10.987 -15.390 4.011 1.00 92.56 85 THR A C 1
ATOM 672 O O . THR A 1 85 ? 9.913 -15.382 4.617 1.00 92.56 85 THR A O 1
ATOM 675 N N . GLY A 1 86 ? 12.109 -14.947 4.585 1.00 94.81 86 GLY A N 1
ATOM 676 C CA . GLY A 1 86 ? 12.163 -14.348 5.922 1.00 94.81 86 GLY A CA 1
ATOM 677 C C . GLY A 1 86 ? 11.288 -13.093 6.054 1.00 94.81 86 GLY A C 1
ATOM 678 O O . GLY A 1 86 ? 10.528 -12.939 7.011 1.00 94.81 86 GLY A O 1
ATOM 679 N N . PHE A 1 87 ? 11.311 -12.208 5.060 1.00 94.94 87 PHE A N 1
ATOM 680 C CA . PHE A 1 87 ? 10.468 -11.013 5.047 1.00 94.94 87 PHE A CA 1
ATOM 681 C C . PHE A 1 87 ? 8.973 -11.334 4.848 1.00 94.94 87 PHE A C 1
ATOM 683 O O . PHE A 1 87 ? 8.110 -10.752 5.516 1.00 94.94 87 PHE A O 1
ATOM 690 N N . ALA A 1 88 ? 8.645 -12.285 3.974 1.00 95.19 88 ALA A N 1
ATOM 691 C CA . ALA A 1 88 ? 7.279 -12.742 3.733 1.00 95.19 88 ALA A CA 1
ATOM 692 C C . ALA A 1 88 ? 6.686 -13.426 4.976 1.00 95.19 88 ALA A C 1
ATOM 694 O O . ALA A 1 88 ? 5.553 -13.135 5.366 1.00 95.19 88 ALA A O 1
ATOM 695 N N . THR A 1 89 ? 7.462 -14.273 5.657 1.00 96.06 89 THR A N 1
ATOM 696 C CA . THR A 1 89 ? 7.045 -14.900 6.922 1.00 96.06 89 THR A CA 1
ATOM 697 C C . THR A 1 89 ? 6.843 -13.857 8.018 1.00 96.06 89 THR A C 1
ATOM 699 O O . THR A 1 89 ? 5.792 -13.857 8.660 1.00 96.06 89 THR A O 1
ATOM 702 N N . LEU A 1 90 ? 7.763 -12.899 8.178 1.00 96.25 90 LEU A N 1
ATOM 703 C CA . LEU A 1 90 ? 7.596 -11.772 9.102 1.00 96.25 90 LEU A CA 1
ATOM 704 C C . LEU A 1 90 ? 6.310 -10.981 8.805 1.00 96.25 90 LEU A C 1
ATOM 706 O O . LEU A 1 90 ? 5.559 -10.644 9.723 1.00 96.25 90 LEU A O 1
ATOM 710 N N . THR A 1 91 ? 6.029 -10.723 7.527 1.00 95.25 91 THR A N 1
ATOM 711 C CA . THR A 1 91 ? 4.810 -10.042 7.069 1.00 95.25 91 THR A CA 1
ATOM 712 C C . THR A 1 91 ? 3.556 -10.809 7.478 1.00 95.25 91 THR A C 1
ATOM 714 O O . THR A 1 91 ? 2.639 -10.221 8.057 1.00 95.25 91 THR A O 1
ATOM 717 N N . LEU A 1 92 ? 3.510 -12.119 7.223 1.00 96.00 92 LEU A N 1
ATOM 718 C CA . LEU A 1 92 ? 2.368 -12.958 7.589 1.00 96.00 92 LEU A CA 1
ATOM 719 C C . LEU A 1 92 ? 2.188 -13.030 9.109 1.00 96.00 92 LEU A C 1
ATOM 721 O O . LEU A 1 92 ? 1.075 -12.855 9.600 1.00 96.00 92 LEU A O 1
ATOM 725 N N . ILE A 1 93 ? 3.267 -13.202 9.877 1.00 96.50 93 ILE A N 1
ATOM 726 C CA . ILE A 1 93 ? 3.209 -13.202 11.347 1.00 96.50 93 ILE A CA 1
ATOM 727 C C . ILE A 1 93 ? 2.679 -11.853 11.856 1.00 96.50 93 ILE A C 1
ATOM 729 O O . ILE A 1 93 ? 1.787 -11.813 12.705 1.00 96.50 93 ILE A O 1
ATOM 733 N N . SER A 1 94 ? 3.179 -10.740 11.316 1.00 95.50 94 SER A N 1
ATOM 734 C CA . SER A 1 94 ? 2.725 -9.385 11.651 1.00 95.50 94 SER A CA 1
ATOM 735 C C . SER A 1 94 ? 1.238 -9.178 11.353 1.00 95.50 94 SER A C 1
ATOM 737 O O . SER A 1 94 ? 0.514 -8.613 12.180 1.00 95.50 94 SER A O 1
ATOM 739 N N . PHE A 1 95 ? 0.768 -9.691 10.214 1.00 94.88 95 PHE A N 1
ATOM 740 C CA . PHE A 1 95 ? -0.633 -9.665 9.804 1.00 94.88 95 PHE A CA 1
ATOM 741 C C . PHE A 1 95 ? -1.527 -10.491 10.740 1.00 94.88 95 PHE A C 1
ATOM 743 O O . PHE A 1 95 ? -2.486 -9.963 11.302 1.00 94.88 95 PHE A O 1
ATOM 750 N N . PHE A 1 96 ? -1.196 -11.761 10.991 1.00 95.06 96 PHE A N 1
ATOM 751 C CA . PHE A 1 96 ? -2.032 -12.642 11.812 1.00 95.06 96 PHE A CA 1
ATOM 752 C C . PHE A 1 96 ? -2.027 -12.278 13.296 1.00 95.06 96 PHE A C 1
ATOM 754 O O . PHE A 1 96 ? -3.071 -12.350 13.945 1.00 95.06 96 PHE A O 1
ATOM 761 N N . ARG A 1 97 ? -0.884 -11.850 13.850 1.00 93.62 97 ARG A N 1
ATOM 762 C CA . ARG A 1 97 ? -0.820 -11.433 15.261 1.00 93.62 97 ARG A CA 1
ATOM 763 C C . ARG A 1 97 ? -1.457 -10.067 15.507 1.00 93.62 97 ARG A C 1
ATOM 765 O O . ARG A 1 97 ? -1.713 -9.736 16.662 1.00 93.62 97 ARG A O 1
ATOM 772 N N . LYS A 1 98 ? -1.685 -9.265 14.457 1.00 91.56 98 LYS A N 1
ATOM 773 C CA . LYS A 1 98 ? -2.306 -7.926 14.510 1.00 91.56 98 LYS A CA 1
ATOM 774 C C . LYS A 1 98 ? -1.703 -7.005 15.590 1.00 91.56 98 LYS A C 1
ATOM 776 O O . LYS A 1 98 ? -2.392 -6.151 16.149 1.00 91.56 98 LYS A O 1
ATOM 781 N N . SER A 1 99 ? -0.415 -7.166 15.907 1.00 93.75 99 SER A N 1
ATOM 782 C CA . SER A 1 99 ? 0.279 -6.391 16.949 1.00 93.75 99 SER A CA 1
ATOM 783 C C . SER A 1 99 ? 0.756 -5.032 16.419 1.00 93.75 99 SER A C 1
ATOM 785 O O . SER A 1 99 ? 1.084 -4.898 15.243 1.00 93.75 99 SER A O 1
ATOM 787 N N . VAL A 1 100 ? 0.791 -3.992 17.275 1.00 93.06 100 VAL A N 1
ATOM 788 C CA . VAL A 1 100 ? 1.293 -2.649 16.877 1.00 93.06 100 VAL A CA 1
ATOM 789 C C . VAL A 1 100 ? 2.780 -2.738 16.584 1.00 93.06 100 VAL A C 1
ATOM 791 O O . VAL A 1 100 ? 3.244 -2.245 15.565 1.00 93.06 100 VAL A O 1
ATOM 794 N N . TRP A 1 101 ? 3.512 -3.392 17.478 1.00 94.88 101 TRP A N 1
ATOM 795 C CA . TRP A 1 101 ? 4.958 -3.465 17.395 1.00 94.88 101 TRP A CA 1
ATOM 796 C C . TRP A 1 101 ? 5.399 -4.228 16.143 1.00 94.88 101 TRP A C 1
ATOM 798 O O . TRP A 1 101 ? 6.167 -3.693 15.350 1.00 94.88 101 TRP A O 1
ATOM 808 N N . LEU A 1 102 ? 4.814 -5.409 15.888 1.00 95.31 102 LEU A N 1
ATOM 809 C CA . LEU A 1 102 ? 5.133 -6.185 14.683 1.00 95.31 102 LEU A CA 1
ATOM 810 C C . LEU A 1 102 ? 4.784 -5.422 13.398 1.00 95.31 102 LEU A C 1
ATOM 812 O O . LEU A 1 102 ? 5.525 -5.537 12.428 1.00 95.31 102 LEU A O 1
ATOM 816 N N . LYS A 1 103 ? 3.709 -4.613 13.392 1.00 94.94 103 LYS A N 1
ATOM 817 C CA . LYS A 1 103 ? 3.360 -3.739 12.256 1.00 94.94 103 LYS A CA 1
ATOM 818 C C . LYS A 1 103 ? 4.503 -2.776 11.928 1.00 94.94 103 LYS A C 1
ATOM 820 O O . LYS A 1 103 ? 4.922 -2.699 10.776 1.00 94.94 103 LYS A O 1
ATOM 825 N N . TYR A 1 104 ? 5.042 -2.081 12.927 1.00 95.31 104 TYR A N 1
ATOM 826 C CA . TYR A 1 104 ? 6.132 -1.128 12.701 1.00 95.31 104 TYR A CA 1
ATOM 827 C C . TYR A 1 104 ? 7.468 -1.804 12.389 1.00 95.31 104 TYR A C 1
ATOM 829 O O . TYR A 1 104 ? 8.207 -1.297 11.550 1.00 95.31 104 TYR A O 1
ATOM 837 N N . VAL A 1 105 ? 7.747 -2.974 12.970 1.00 96.06 105 VAL A N 1
ATOM 838 C CA . VAL A 1 105 ? 8.918 -3.781 12.589 1.00 96.06 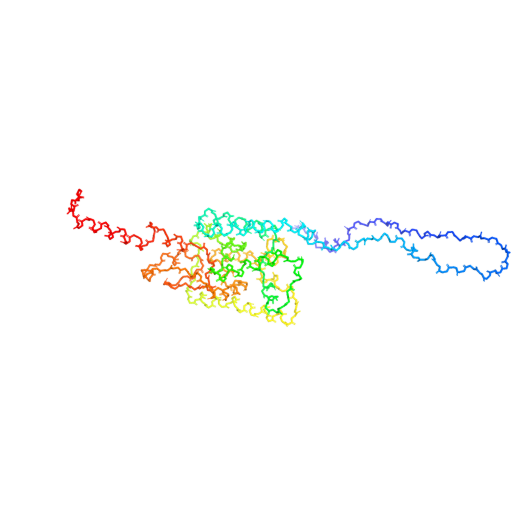105 VAL A CA 1
ATOM 839 C C . VAL A 1 105 ? 8.824 -4.202 11.122 1.00 96.06 105 VAL A C 1
ATOM 841 O O . VAL A 1 105 ? 9.790 -4.039 10.381 1.00 96.06 105 VAL A O 1
ATOM 844 N N . THR A 1 106 ? 7.648 -4.643 10.657 1.00 96.19 106 THR A N 1
ATOM 845 C CA . THR A 1 106 ? 7.448 -4.933 9.229 1.00 96.19 106 THR A CA 1
ATOM 846 C C . THR A 1 106 ? 7.588 -3.707 8.343 1.00 96.19 106 THR A C 1
ATOM 848 O O . THR A 1 106 ? 8.096 -3.834 7.238 1.00 96.19 106 THR A O 1
ATOM 851 N N . PHE A 1 107 ? 7.195 -2.519 8.806 1.00 96.19 107 PHE A N 1
ATOM 852 C CA . PHE A 1 107 ? 7.379 -1.286 8.035 1.00 96.19 107 PHE A CA 1
ATOM 853 C C . PHE A 1 107 ? 8.844 -0.895 7.907 1.00 96.19 107 PHE A C 1
ATOM 855 O O . PHE A 1 107 ? 9.281 -0.558 6.811 1.00 96.19 107 PHE A O 1
ATOM 862 N N . ALA A 1 108 ? 9.609 -0.988 8.995 1.00 96.12 108 ALA A N 1
ATOM 863 C CA . ALA A 1 108 ? 11.048 -0.762 8.952 1.00 96.12 108 ALA A CA 1
ATOM 864 C C . ALA A 1 108 ? 11.730 -1.759 8.003 1.00 96.12 108 ALA A C 1
ATOM 866 O O . ALA A 1 108 ? 12.519 -1.350 7.154 1.00 96.12 108 ALA A O 1
ATOM 867 N N . ALA A 1 109 ? 11.355 -3.042 8.077 1.00 95.75 109 ALA A N 1
ATOM 868 C CA . ALA A 1 109 ? 11.848 -4.067 7.163 1.00 95.75 109 ALA A CA 1
ATOM 869 C C . ALA A 1 109 ? 11.442 -3.786 5.705 1.00 95.75 109 ALA A C 1
ATOM 871 O O . ALA A 1 109 ? 12.288 -3.847 4.823 1.00 95.75 109 ALA A O 1
ATOM 872 N N . ALA A 1 110 ? 10.191 -3.406 5.435 1.00 95.00 110 ALA A N 1
ATOM 873 C CA . ALA A 1 110 ? 9.726 -3.078 4.087 1.00 95.00 110 ALA A CA 1
ATOM 874 C C . ALA A 1 110 ? 10.494 -1.887 3.492 1.00 95.00 110 ALA A C 1
ATOM 876 O O . ALA A 1 110 ? 10.918 -1.932 2.342 1.00 95.00 110 ALA A O 1
ATOM 877 N N . ILE A 1 111 ? 10.714 -0.829 4.274 1.00 94.88 111 ILE A N 1
ATOM 878 C CA . ILE A 1 111 ? 11.448 0.357 3.819 1.00 94.88 111 ILE A CA 1
ATOM 879 C C . ILE A 1 111 ? 12.932 0.032 3.607 1.00 94.88 111 ILE A C 1
ATOM 881 O O . ILE A 1 111 ? 13.476 0.355 2.554 1.00 94.88 111 ILE A O 1
ATOM 885 N N . GLY A 1 112 ? 13.577 -0.630 4.570 1.00 94.38 112 GLY A N 1
ATOM 886 C CA . GLY A 1 112 ? 14.998 -0.971 4.501 1.00 94.38 112 GLY A CA 1
ATOM 887 C C . GLY A 1 112 ? 15.307 -2.009 3.423 1.00 94.38 112 GLY A C 1
ATOM 888 O O . GLY A 1 112 ? 16.078 -1.737 2.510 1.00 94.38 112 GLY A O 1
ATOM 889 N N . TYR A 1 113 ? 14.668 -3.177 3.500 1.00 93.12 113 TYR A N 1
ATOM 890 C CA . TYR A 1 113 ? 14.946 -4.307 2.615 1.00 93.12 113 TYR A CA 1
ATOM 891 C C . TYR A 1 113 ? 14.321 -4.127 1.225 1.00 93.12 113 TYR A C 1
ATOM 893 O O . TYR A 1 113 ? 15.045 -4.089 0.232 1.00 93.12 113 TYR A O 1
ATOM 901 N N . MET A 1 114 ? 12.995 -3.969 1.127 1.00 90.88 114 MET A N 1
ATOM 902 C CA . MET A 1 114 ? 12.327 -3.870 -0.184 1.00 90.88 114 MET A CA 1
ATOM 903 C C . MET A 1 114 ? 12.557 -2.515 -0.859 1.00 90.88 114 MET A C 1
ATOM 905 O O . MET A 1 114 ? 12.660 -2.451 -2.081 1.00 90.88 114 MET A O 1
ATOM 909 N N . GLY A 1 115 ? 12.645 -1.437 -0.077 1.00 90.31 115 GLY A N 1
ATOM 910 C CA . GLY A 1 115 ? 12.965 -0.103 -0.579 1.00 90.31 115 GLY A CA 1
ATOM 911 C C . GLY A 1 115 ? 14.442 0.026 -0.946 1.00 90.31 115 GLY A C 1
ATOM 912 O O . GLY A 1 115 ? 14.782 0.023 -2.127 1.00 90.31 115 GLY A O 1
ATOM 913 N N . PHE A 1 116 ? 15.320 0.154 0.049 1.00 90.88 116 PHE A N 1
ATOM 914 C CA . PHE A 1 116 ? 16.725 0.519 -0.182 1.00 90.88 116 PHE A CA 1
ATOM 915 C C . PHE A 1 116 ? 17.613 -0.635 -0.662 1.00 90.88 116 PHE A C 1
ATOM 917 O O . PHE A 1 116 ? 18.432 -0.421 -1.548 1.00 90.88 116 PHE A O 1
ATOM 924 N N . THR A 1 117 ? 17.481 -1.844 -0.105 1.00 89.25 117 THR A N 1
ATOM 925 C CA . THR A 1 117 ? 18.386 -2.956 -0.455 1.00 89.25 117 THR A CA 1
ATOM 926 C C . THR A 1 117 ? 18.046 -3.587 -1.803 1.00 89.25 117 THR A C 1
ATOM 928 O O . THR A 1 117 ? 18.930 -3.770 -2.633 1.00 89.25 117 THR A O 1
ATOM 931 N N . LYS A 1 118 ? 16.776 -3.951 -2.023 1.00 87.81 118 LYS A N 1
ATOM 932 C CA . LYS A 1 118 ? 16.334 -4.627 -3.251 1.00 87.81 118 LYS A CA 1
ATOM 933 C C . LYS A 1 118 ? 15.799 -3.671 -4.304 1.00 87.81 118 LYS A C 1
ATOM 935 O O . LYS A 1 118 ? 15.971 -3.931 -5.488 1.00 87.81 118 LYS A O 1
ATOM 940 N N . SER A 1 119 ? 15.124 -2.599 -3.890 1.00 85.12 119 SER A N 1
ATOM 941 C CA . SER A 1 119 ? 14.436 -1.653 -4.784 1.00 85.12 119 SER A CA 1
ATOM 942 C C . SER A 1 119 ? 13.513 -2.312 -5.822 1.00 85.12 119 SER A C 1
ATOM 944 O O . SER A 1 119 ? 13.201 -1.718 -6.852 1.00 85.12 119 SER A O 1
ATOM 946 N N . GLN A 1 120 ? 13.045 -3.530 -5.542 1.00 77.31 120 GLN A N 1
ATOM 947 C CA . GLN A 1 120 ? 12.129 -4.296 -6.379 1.00 77.31 120 GLN A CA 1
ATOM 948 C C . GLN A 1 120 ? 10.726 -4.196 -5.782 1.00 77.31 120 GLN A C 1
ATOM 950 O O . GLN A 1 120 ? 10.302 -5.014 -4.968 1.00 77.31 120 GLN A O 1
ATOM 955 N N . LEU A 1 121 ? 10.006 -3.143 -6.157 1.00 84.06 121 LEU A N 1
ATOM 956 C CA . LEU A 1 121 ? 8.574 -3.025 -5.892 1.00 84.06 121 LEU A CA 1
ATOM 957 C C . LEU A 1 121 ? 7.798 -3.515 -7.113 1.00 84.06 121 LEU A C 1
ATOM 959 O O . LEU A 1 121 ? 8.294 -3.402 -8.229 1.00 84.06 121 LEU A O 1
ATOM 963 N N . ILE A 1 122 ? 6.576 -4.018 -6.908 1.00 82.75 122 ILE A N 1
ATOM 964 C CA . ILE A 1 122 ? 5.684 -4.310 -8.035 1.00 82.75 122 ILE A CA 1
ATOM 965 C C . ILE A 1 122 ? 5.359 -2.977 -8.694 1.00 82.75 122 ILE A C 1
ATOM 967 O O . ILE A 1 122 ? 4.758 -2.105 -8.063 1.00 82.75 122 ILE A O 1
ATOM 971 N N . SER A 1 123 ? 5.798 -2.838 -9.938 1.00 86.94 123 SER A N 1
ATOM 972 C CA . SER A 1 123 ? 5.644 -1.650 -10.770 1.00 86.94 123 SER A CA 1
ATOM 973 C C . SER A 1 123 ? 4.512 -1.826 -11.781 1.00 86.94 123 SER A C 1
ATOM 975 O O . SER A 1 123 ? 4.042 -2.938 -12.038 1.00 86.94 123 SER A O 1
ATOM 977 N N . VAL A 1 124 ? 4.084 -0.736 -12.417 1.00 82.69 124 VAL A N 1
ATOM 978 C CA . VAL A 1 124 ? 3.164 -0.804 -13.569 1.00 82.69 124 VAL A CA 1
ATOM 979 C C . VAL A 1 124 ? 3.714 -1.681 -14.676 1.00 82.69 124 VAL A C 1
ATOM 981 O O . VAL A 1 124 ? 2.945 -2.361 -15.347 1.00 82.69 124 VAL A O 1
ATOM 984 N N . VAL A 1 125 ? 5.031 -1.679 -14.870 1.00 83.88 125 VAL A N 1
ATOM 985 C CA . VAL A 1 125 ? 5.676 -2.484 -15.908 1.00 83.88 125 VAL A CA 1
ATOM 986 C C . VAL A 1 125 ? 5.408 -3.963 -15.655 1.00 83.88 125 VAL A C 1
ATOM 988 O O . VAL A 1 125 ? 5.067 -4.681 -16.587 1.00 83.88 125 VAL A O 1
ATOM 991 N N . ASP A 1 126 ? 5.479 -4.400 -14.398 1.00 85.81 126 ASP A N 1
ATOM 992 C CA . ASP A 1 126 ? 5.177 -5.777 -14.003 1.00 85.81 126 ASP A CA 1
ATOM 993 C C . ASP A 1 126 ? 3.708 -6.125 -14.258 1.00 85.81 126 ASP A C 1
ATOM 995 O O . ASP A 1 126 ? 3.402 -7.181 -14.808 1.00 85.81 126 ASP A O 1
ATOM 999 N N . VAL A 1 127 ? 2.793 -5.208 -13.930 1.00 85.06 127 VAL A N 1
ATOM 1000 C CA . VAL A 1 127 ? 1.359 -5.380 -14.205 1.00 85.06 127 VAL A CA 1
ATOM 1001 C C . VAL A 1 127 ? 1.098 -5.480 -15.713 1.00 85.06 127 VAL A C 1
ATOM 1003 O O . VAL A 1 127 ? 0.380 -6.376 -16.151 1.00 85.06 127 VAL A O 1
ATOM 1006 N N . ASN A 1 128 ? 1.704 -4.602 -16.514 1.00 84.19 128 ASN A N 1
ATOM 1007 C CA . ASN A 1 128 ? 1.548 -4.582 -17.968 1.00 84.19 128 ASN A CA 1
ATOM 1008 C C . ASN A 1 128 ? 2.164 -5.823 -18.629 1.00 84.19 128 ASN A C 1
ATOM 1010 O O . ASN A 1 128 ? 1.556 -6.388 -19.534 1.00 84.19 128 ASN A O 1
ATOM 1014 N N . ARG A 1 129 ? 3.327 -6.287 -18.158 1.00 84.38 129 ARG A N 1
ATOM 1015 C CA . ARG A 1 129 ? 3.978 -7.529 -18.613 1.00 84.38 129 ARG A CA 1
ATOM 1016 C C . ARG A 1 129 ? 3.093 -8.747 -18.392 1.00 84.38 129 ARG A C 1
ATOM 1018 O O . ARG A 1 129 ? 2.871 -9.522 -19.317 1.00 84.38 129 ARG A O 1
ATOM 1025 N N . VAL A 1 130 ? 2.515 -8.861 -17.195 1.00 84.56 130 VAL A N 1
ATOM 1026 C CA . VAL A 1 130 ? 1.559 -9.928 -16.875 1.00 84.56 130 VAL A CA 1
ATOM 1027 C C . VAL A 1 130 ? 0.327 -9.846 -17.777 1.00 84.56 130 VAL A C 1
ATOM 1029 O O . VAL A 1 130 ? -0.135 -10.869 -18.275 1.00 84.56 130 VAL A O 1
ATOM 1032 N N . LEU A 1 131 ? -0.189 -8.639 -18.023 1.00 82.69 131 LEU A N 1
ATOM 1033 C CA . LEU A 1 131 ? -1.404 -8.439 -18.813 1.00 82.69 131 LEU A CA 1
ATOM 1034 C C . LEU A 1 131 ? -1.204 -8.678 -20.319 1.00 82.69 131 LEU A C 1
ATOM 1036 O O . LEU A 1 131 ? -2.143 -9.073 -21.002 1.00 82.69 131 LEU A O 1
ATOM 1040 N N . THR A 1 132 ? 0.006 -8.452 -20.830 1.00 80.50 132 THR A N 1
ATOM 1041 C CA . THR A 1 132 ? 0.372 -8.650 -22.246 1.00 80.50 132 THR A CA 1
ATOM 1042 C C . THR A 1 132 ? 0.992 -10.017 -22.536 1.00 80.50 132 THR A C 1
ATOM 1044 O O . THR A 1 132 ? 1.244 -10.335 -23.693 1.00 80.50 132 THR A O 1
ATOM 1047 N N . GLY A 1 133 ? 1.231 -10.839 -21.509 1.00 79.62 133 GLY A N 1
ATOM 1048 C CA . GLY A 1 133 ? 1.850 -12.161 -21.651 1.00 79.62 133 GLY A CA 1
ATOM 1049 C C . GLY A 1 133 ? 3.366 -12.133 -21.880 1.00 79.62 133 GLY A C 1
ATOM 1050 O O . GLY A 1 133 ? 3.969 -13.190 -22.052 1.00 79.62 133 GLY A O 1
ATOM 1051 N N . ASN A 1 134 ? 4.004 -10.958 -21.842 1.00 79.38 134 ASN A N 1
ATOM 1052 C CA . ASN A 1 134 ? 5.456 -10.810 -21.950 1.00 79.38 134 ASN A CA 1
ATOM 1053 C C . ASN A 1 134 ? 6.107 -11.026 -20.572 1.00 79.38 134 ASN A C 1
ATOM 1055 O O . ASN A 1 134 ? 6.412 -10.080 -19.842 1.00 79.38 134 ASN A O 1
ATOM 1059 N N . MET A 1 135 ? 6.242 -12.294 -20.187 1.00 77.00 135 MET A N 1
ATOM 1060 C CA . MET A 1 135 ? 6.789 -12.698 -18.891 1.00 77.00 135 MET A CA 1
ATOM 1061 C C . MET A 1 135 ? 8.317 -12.879 -18.957 1.00 77.00 135 MET A C 1
ATOM 1063 O O . MET A 1 135 ? 8.824 -13.423 -19.939 1.00 77.00 135 MET A O 1
ATOM 1067 N N . PRO A 1 136 ? 9.074 -12.470 -17.919 1.00 77.38 136 PRO A N 1
ATOM 1068 C CA . PRO A 1 136 ? 10.525 -12.651 -17.879 1.00 77.38 136 PRO A CA 1
ATOM 1069 C C . PRO A 1 136 ? 10.912 -14.136 -17.809 1.00 77.38 136 PRO A C 1
ATOM 1071 O O . PRO A 1 136 ? 10.184 -14.952 -17.245 1.00 77.38 136 PRO A O 1
ATOM 1074 N N . VAL A 1 137 ? 12.085 -14.500 -18.331 1.00 80.00 137 VAL A N 1
ATOM 1075 C CA . VAL A 1 137 ? 12.567 -15.892 -18.311 1.00 80.00 137 VAL A CA 1
ATOM 1076 C C . VAL A 1 137 ? 12.636 -16.412 -16.868 1.00 80.00 137 VAL A C 1
ATOM 1078 O O . VAL A 1 137 ? 13.301 -15.825 -16.014 1.00 80.00 137 VAL A O 1
ATOM 1081 N N . PHE A 1 138 ? 11.950 -17.528 -16.599 1.00 78.00 138 PHE A N 1
ATOM 1082 C CA . PHE A 1 138 ? 11.762 -18.077 -15.250 1.00 78.00 138 PHE A CA 1
ATOM 1083 C C . PHE A 1 138 ? 13.076 -18.322 -14.497 1.00 78.00 138 PHE A C 1
ATOM 1085 O O . PHE A 1 138 ? 13.185 -17.967 -13.324 1.00 78.00 138 PHE A O 1
ATOM 1092 N N . ARG A 1 139 ? 14.094 -18.852 -15.190 1.00 70.94 139 ARG A N 1
ATOM 1093 C CA . ARG A 1 139 ? 15.393 -19.216 -14.598 1.00 70.94 139 ARG A CA 1
ATOM 1094 C C . ARG A 1 139 ? 16.121 -18.036 -13.944 1.00 70.94 139 ARG A C 1
ATOM 1096 O O . ARG A 1 139 ? 16.702 -18.196 -12.880 1.00 70.94 139 ARG A O 1
ATOM 1103 N N . TYR A 1 140 ? 16.030 -16.839 -14.522 1.00 75.44 140 TYR A N 1
ATOM 1104 C CA . TYR A 1 140 ? 16.767 -15.666 -14.034 1.00 75.44 140 TYR A CA 1
ATOM 1105 C C . TYR A 1 140 ? 15.950 -14.766 -13.097 1.00 75.44 140 TYR A C 1
ATOM 1107 O O . TYR A 1 140 ? 16.469 -13.786 -12.575 1.00 75.44 140 TYR A O 1
ATOM 1115 N N . SER A 1 141 ? 14.656 -15.041 -12.903 1.00 81.56 141 SER A N 1
ATOM 1116 C CA . SER A 1 141 ? 13.728 -14.143 -12.190 1.00 81.56 141 SER A CA 1
ATOM 1117 C C . SER A 1 141 ? 12.934 -14.841 -11.081 1.00 81.56 141 SER A C 1
ATOM 1119 O O . SER A 1 141 ? 11.837 -14.401 -10.734 1.00 81.56 141 SER A O 1
ATOM 1121 N N . MET A 1 142 ? 13.480 -15.908 -10.488 1.00 84.50 142 MET A N 1
ATOM 1122 C CA . MET A 1 142 ? 12.800 -16.722 -9.468 1.00 84.50 142 MET A CA 1
ATOM 1123 C C . MET A 1 142 ? 12.272 -15.888 -8.289 1.00 84.50 142 MET A C 1
ATOM 1125 O O . MET A 1 142 ? 11.115 -16.027 -7.888 1.00 84.50 142 MET A O 1
ATOM 1129 N N . ALA A 1 143 ? 13.087 -14.963 -7.771 1.00 84.31 143 ALA A N 1
ATOM 1130 C CA . ALA A 1 143 ? 12.696 -14.082 -6.670 1.00 84.31 143 ALA A CA 1
ATOM 1131 C C . ALA A 1 143 ? 11.500 -13.179 -7.031 1.00 84.31 143 ALA A C 1
ATOM 1133 O O . ALA A 1 143 ? 10.599 -12.982 -6.214 1.00 84.31 143 ALA A O 1
ATOM 1134 N N . TRP A 1 144 ? 11.449 -12.678 -8.271 1.00 86.12 144 TRP A N 1
ATOM 1135 C CA . TRP A 1 144 ? 10.325 -11.874 -8.755 1.00 86.12 144 TRP A CA 1
ATOM 1136 C C . TRP A 1 144 ? 9.048 -12.709 -8.858 1.00 86.12 144 TRP A C 1
ATOM 1138 O O . TRP A 1 144 ? 8.001 -12.265 -8.395 1.00 86.12 144 TRP A O 1
ATOM 1148 N N . TYR A 1 145 ? 9.127 -13.937 -9.382 1.00 88.25 145 TYR A N 1
ATOM 1149 C CA . TYR A 1 145 ? 7.972 -14.839 -9.463 1.00 88.25 145 TYR A CA 1
ATOM 1150 C C . TYR A 1 145 ? 7.428 -15.198 -8.085 1.00 88.25 145 TYR A C 1
ATOM 1152 O O . TYR A 1 145 ? 6.214 -15.171 -7.873 1.00 88.25 145 TYR A O 1
ATOM 1160 N N . LEU A 1 146 ? 8.314 -15.477 -7.129 1.00 89.31 146 LEU A N 1
ATOM 1161 C CA . LEU A 1 146 ? 7.920 -15.733 -5.751 1.00 89.31 146 LEU A CA 1
ATOM 1162 C C . LEU A 1 146 ? 7.220 -14.515 -5.137 1.00 89.31 146 LEU A C 1
ATOM 1164 O O . LEU A 1 146 ? 6.185 -14.652 -4.486 1.00 89.31 146 LEU A O 1
ATOM 1168 N N . PHE A 1 147 ? 7.747 -13.316 -5.376 1.00 90.62 147 PHE A N 1
ATOM 1169 C CA . PHE A 1 147 ? 7.173 -12.075 -4.873 1.00 90.62 147 PHE A CA 1
ATOM 1170 C C . PHE A 1 147 ? 5.829 -11.715 -5.515 1.00 90.62 147 PHE A C 1
ATOM 1172 O O . PHE A 1 147 ? 4.880 -11.345 -4.811 1.00 90.62 147 PHE A O 1
ATOM 1179 N N . ALA A 1 148 ? 5.723 -11.855 -6.836 1.00 91.25 148 ALA A N 1
ATOM 1180 C CA . ALA A 1 148 ? 4.491 -11.661 -7.586 1.00 91.25 148 ALA A CA 1
ATOM 1181 C C . ALA A 1 148 ? 3.431 -12.683 -7.152 1.00 91.25 148 ALA A C 1
ATOM 1183 O O . ALA A 1 148 ? 2.308 -12.300 -6.822 1.00 91.25 148 ALA A O 1
ATOM 1184 N N . GLY A 1 149 ? 3.805 -13.962 -7.044 1.00 92.69 149 GLY A N 1
ATOM 1185 C CA . GLY A 1 149 ? 2.946 -15.039 -6.557 1.00 92.69 149 GLY A CA 1
ATOM 1186 C C . GLY A 1 149 ? 2.458 -14.789 -5.132 1.00 92.69 149 GLY A C 1
ATOM 1187 O O . GLY A 1 149 ? 1.253 -14.802 -4.883 1.00 92.69 149 GLY A O 1
ATOM 1188 N N . PHE A 1 150 ? 3.365 -14.455 -4.209 1.00 94.06 150 PHE A N 1
ATOM 1189 C CA . PHE A 1 150 ? 3.016 -14.068 -2.840 1.00 94.06 150 PHE A CA 1
ATOM 1190 C C . PHE A 1 150 ? 2.026 -12.897 -2.820 1.00 94.06 150 PHE A C 1
ATOM 1192 O O . PHE A 1 150 ? 1.028 -12.933 -2.097 1.00 94.06 150 PHE A O 1
ATOM 1199 N N . THR A 1 151 ? 2.256 -11.872 -3.641 1.00 93.56 151 THR A N 1
ATOM 1200 C CA . THR A 1 151 ? 1.379 -10.700 -3.708 1.00 93.56 151 THR A CA 1
ATOM 1201 C C . THR A 1 151 ? 0.002 -11.045 -4.262 1.00 93.56 151 THR A C 1
ATOM 1203 O O . THR A 1 151 ? -0.998 -10.638 -3.674 1.00 93.56 151 THR A O 1
ATOM 1206 N N . VAL A 1 152 ? -0.089 -11.813 -5.348 1.00 93.62 152 VAL A N 1
ATOM 1207 C CA . VAL A 1 152 ? -1.373 -12.218 -5.939 1.00 93.62 152 VAL A CA 1
ATOM 1208 C C . VAL A 1 152 ? -2.149 -13.107 -4.971 1.00 93.62 152 VAL A C 1
ATOM 1210 O O . VAL A 1 152 ? -3.305 -12.809 -4.675 1.00 93.62 152 VAL A O 1
ATOM 1213 N N . VAL A 1 153 ? -1.510 -14.137 -4.408 1.00 94.94 153 VAL A N 1
ATOM 1214 C CA . VAL A 1 153 ? -2.142 -15.067 -3.459 1.00 94.94 153 VAL A CA 1
ATOM 1215 C C . VAL A 1 153 ? -2.653 -14.321 -2.231 1.00 94.94 153 VAL A C 1
ATOM 1217 O O . VAL A 1 153 ? -3.828 -14.432 -1.884 1.00 94.94 153 VAL A O 1
ATOM 1220 N N . THR A 1 154 ? -1.818 -13.496 -1.594 1.00 94.50 154 THR A N 1
ATOM 1221 C CA . THR A 1 154 ? -2.262 -12.711 -0.432 1.00 94.50 154 THR A CA 1
ATOM 1222 C C . THR A 1 154 ? -3.346 -11.697 -0.800 1.00 94.50 154 THR A C 1
ATOM 1224 O O . THR A 1 154 ? -4.261 -11.482 -0.001 1.00 94.50 154 THR A O 1
ATOM 1227 N N . THR A 1 155 ? -3.303 -11.140 -2.019 1.00 94.12 155 THR A N 1
ATOM 1228 C CA . THR A 1 155 ? -4.319 -10.201 -2.513 1.00 94.12 155 THR A CA 1
ATOM 1229 C C . THR A 1 155 ? -5.679 -10.850 -2.713 1.00 94.12 155 THR A C 1
ATOM 1231 O O . THR A 1 155 ? -6.691 -10.285 -2.300 1.00 94.12 155 THR A O 1
ATOM 1234 N N . VAL A 1 156 ? -5.715 -12.049 -3.288 1.00 95.38 156 VAL A N 1
ATOM 1235 C CA . VAL A 1 156 ? -6.953 -12.810 -3.493 1.00 95.38 156 VAL A CA 1
ATOM 1236 C C . VAL A 1 156 ? -7.494 -13.356 -2.170 1.00 95.38 156 VAL A C 1
ATOM 1238 O O . VAL A 1 156 ? -8.703 -13.389 -1.957 1.00 95.38 156 VAL A O 1
ATOM 1241 N N . LEU A 1 157 ? -6.631 -13.737 -1.230 1.00 94.75 157 LEU A N 1
ATOM 1242 C CA . LEU A 1 157 ? -7.088 -14.268 0.052 1.00 94.75 157 LEU A CA 1
ATOM 1243 C C . LEU A 1 157 ? -7.633 -13.167 0.976 1.00 94.75 157 LEU A C 1
ATOM 1245 O O . LEU A 1 157 ? -8.774 -13.271 1.425 1.00 94.75 157 LEU A O 1
ATOM 1249 N N . TRP A 1 158 ? -6.870 -12.099 1.242 1.00 94.06 158 TRP A N 1
ATOM 1250 C CA . TRP A 1 158 ? -7.212 -11.095 2.271 1.00 94.06 158 TRP A CA 1
ATOM 1251 C C . TRP A 1 158 ? -7.483 -9.683 1.745 1.00 94.06 158 TRP A C 1
ATOM 1253 O O . TRP A 1 158 ? -7.931 -8.825 2.509 1.00 94.06 158 TRP A O 1
ATOM 1263 N N . GLY A 1 159 ? -7.229 -9.420 0.467 1.00 93.94 159 GLY A N 1
ATOM 1264 C CA . GLY A 1 159 ? -7.253 -8.083 -0.129 1.00 93.94 159 GLY A CA 1
ATOM 1265 C C . GLY A 1 159 ? -5.858 -7.502 -0.194 1.00 93.94 159 GLY A C 1
ATOM 1266 O O . GLY A 1 159 ? -4.890 -8.228 -0.053 1.00 93.94 159 GLY A O 1
ATOM 1267 N N . ARG A 1 160 ? -5.719 -6.191 -0.395 1.00 94.25 160 ARG A N 1
ATOM 1268 C CA . ARG A 1 160 ? -4.440 -5.544 -0.756 1.00 94.25 160 ARG A CA 1
ATOM 1269 C C . ARG A 1 160 ? -3.392 -5.468 0.372 1.00 94.25 160 ARG A C 1
ATOM 1271 O O . ARG A 1 160 ? -2.844 -4.400 0.637 1.00 94.25 160 ARG A O 1
ATOM 1278 N N . LEU A 1 161 ? -3.078 -6.596 1.002 1.00 94.56 161 LEU A N 1
ATOM 1279 C CA . LEU A 1 161 ? -2.080 -6.773 2.051 1.00 94.56 161 LEU A CA 1
ATOM 1280 C C . LEU A 1 161 ? -0.698 -6.293 1.604 1.00 94.56 161 LEU A C 1
ATOM 1282 O O . LEU A 1 161 ? 0.036 -5.721 2.409 1.00 94.56 161 LEU A O 1
ATOM 1286 N N . TYR A 1 162 ? -0.386 -6.435 0.312 1.00 94.75 162 TYR A N 1
ATOM 1287 C CA . TYR A 1 162 ? 0.815 -5.866 -0.286 1.00 94.75 162 TYR A CA 1
ATOM 1288 C C . TYR A 1 162 ? 0.952 -4.366 0.008 1.00 94.75 162 TYR A C 1
ATOM 1290 O O . TYR A 1 162 ? 1.930 -3.937 0.615 1.00 94.75 162 TYR A O 1
ATOM 1298 N N . CYS A 1 163 ? -0.061 -3.566 -0.338 1.00 93.31 163 CYS A N 1
ATOM 1299 C CA . CYS A 1 163 ? -0.055 -2.122 -0.099 1.00 93.31 163 CYS A CA 1
ATOM 1300 C C . CYS A 1 163 ? -0.016 -1.775 1.399 1.00 93.31 163 CYS A C 1
ATOM 1302 O O . CYS A 1 163 ? 0.549 -0.750 1.772 1.00 93.31 163 CYS A O 1
ATOM 1304 N N . GLY A 1 164 ? -0.621 -2.614 2.245 1.00 93.75 164 GLY A N 1
ATOM 1305 C CA . GLY A 1 164 ? -0.720 -2.384 3.683 1.00 93.75 164 GLY A CA 1
ATOM 1306 C C . GLY A 1 164 ? 0.537 -2.725 4.482 1.00 93.75 164 GLY A C 1
ATOM 1307 O O . GLY A 1 164 ? 0.795 -2.039 5.467 1.00 93.75 164 GLY A O 1
ATOM 1308 N N . ARG A 1 165 ? 1.293 -3.769 4.105 1.00 94.00 165 ARG A N 1
ATOM 1309 C CA . ARG A 1 165 ? 2.397 -4.337 4.915 1.00 94.00 165 ARG A CA 1
ATOM 1310 C C . ARG A 1 165 ? 3.735 -4.475 4.187 1.00 94.00 165 ARG A C 1
ATOM 1312 O O . ARG A 1 165 ? 4.767 -4.467 4.847 1.00 94.00 165 ARG A O 1
ATOM 1319 N N . VAL A 1 166 ? 3.715 -4.620 2.865 1.00 94.56 166 VAL A N 1
ATOM 1320 C CA . VAL A 1 166 ? 4.867 -5.077 2.065 1.00 94.56 166 VAL A CA 1
ATOM 1321 C C . VAL A 1 166 ? 5.463 -3.937 1.242 1.00 94.56 166 VAL A C 1
ATOM 1323 O O . VAL A 1 166 ? 6.676 -3.816 1.114 1.00 94.56 166 VAL A O 1
ATOM 1326 N N . CYS A 1 167 ? 4.608 -3.083 0.681 1.00 94.31 167 CYS A N 1
ATOM 1327 C CA . CYS A 1 167 ? 5.005 -1.949 -0.136 1.00 94.31 167 CYS A CA 1
ATOM 1328 C C . CYS A 1 167 ? 5.754 -0.911 0.710 1.00 94.31 167 CYS A C 1
ATOM 1330 O O . CYS A 1 167 ? 5.171 -0.318 1.619 1.00 94.31 167 CYS A O 1
ATOM 1332 N N . ALA A 1 168 ? 7.016 -0.632 0.370 1.00 94.88 168 ALA A N 1
ATOM 1333 C CA . ALA A 1 168 ? 7.840 0.341 1.090 1.00 94.88 168 ALA A CA 1
ATOM 1334 C C . ALA A 1 168 ? 7.220 1.749 1.092 1.00 94.88 168 ALA A C 1
ATOM 1336 O O . ALA A 1 168 ? 7.211 2.423 2.120 1.00 94.88 168 ALA A O 1
ATOM 1337 N N . PHE A 1 169 ? 6.638 2.179 -0.034 1.00 92.62 169 PHE A N 1
ATOM 1338 C CA . PHE A 1 169 ? 5.982 3.484 -0.126 1.00 92.62 169 PHE A CA 1
ATOM 1339 C C . PHE A 1 169 ? 4.697 3.543 0.720 1.00 92.62 169 PHE A C 1
ATOM 1341 O O . PHE A 1 169 ? 4.469 4.518 1.428 1.00 92.62 169 PHE A O 1
ATOM 1348 N N . GLY A 1 170 ? 3.884 2.480 0.720 1.00 93.31 170 GLY A N 1
ATOM 1349 C CA . GLY A 1 170 ? 2.694 2.394 1.577 1.00 93.31 170 GLY A CA 1
ATOM 1350 C C . GLY A 1 170 ? 3.026 2.319 3.073 1.00 93.31 170 GLY A C 1
ATOM 1351 O O . GLY A 1 170 ? 2.298 2.870 3.898 1.00 93.31 170 GLY A O 1
ATOM 1352 N N . ALA A 1 171 ? 4.136 1.670 3.433 1.00 94.62 171 ALA A N 1
ATOM 1353 C CA . ALA A 1 171 ? 4.668 1.678 4.793 1.00 94.62 171 ALA A CA 1
ATOM 1354 C C . ALA A 1 171 ? 5.136 3.086 5.193 1.00 94.62 171 ALA A C 1
ATOM 1356 O O . ALA A 1 171 ? 4.777 3.567 6.267 1.00 94.62 171 ALA A O 1
ATOM 1357 N N . LEU A 1 172 ? 5.861 3.778 4.306 1.00 94.06 172 LEU A N 1
ATOM 1358 C CA . LEU A 1 172 ? 6.318 5.149 4.525 1.00 94.06 172 LEU A CA 1
ATOM 1359 C C . LEU A 1 172 ? 5.143 6.098 4.789 1.00 94.06 172 LEU A C 1
ATOM 1361 O O . LEU A 1 172 ? 5.171 6.827 5.777 1.00 94.06 172 LEU A O 1
ATOM 1365 N N . THR A 1 173 ? 4.089 6.069 3.968 1.00 92.88 173 THR A N 1
ATOM 1366 C CA . THR A 1 173 ? 2.952 6.985 4.149 1.00 92.88 173 THR A CA 1
ATOM 1367 C C . THR A 1 173 ? 2.140 6.693 5.415 1.00 92.88 173 THR A C 1
ATOM 1369 O O . THR A 1 173 ? 1.676 7.634 6.058 1.00 92.88 173 THR A O 1
ATOM 1372 N N . GLN A 1 174 ? 2.022 5.426 5.833 1.00 93.38 174 GLN A N 1
ATOM 1373 C CA . GLN A 1 174 ? 1.409 5.058 7.121 1.00 93.38 174 GLN A CA 1
ATOM 1374 C C . GLN A 1 174 ? 2.254 5.523 8.315 1.00 93.38 174 GLN A C 1
ATOM 1376 O O . GLN A 1 174 ? 1.724 6.038 9.297 1.00 93.38 174 GLN A O 1
ATOM 1381 N N . VAL A 1 175 ? 3.582 5.388 8.237 1.00 94.06 175 VAL A N 1
ATOM 1382 C CA . VAL A 1 175 ? 4.485 5.926 9.267 1.00 94.06 175 VAL A CA 1
ATOM 1383 C C . VAL A 1 175 ? 4.380 7.451 9.322 1.00 94.06 175 VAL A C 1
ATOM 1385 O O . VAL A 1 175 ? 4.272 8.013 10.411 1.00 94.06 175 VAL A O 1
ATOM 1388 N N . MET A 1 176 ? 4.332 8.124 8.168 1.00 91.75 176 MET A N 1
ATOM 1389 C CA . MET A 1 176 ? 4.101 9.568 8.101 1.00 91.75 176 MET A CA 1
ATOM 1390 C C . MET A 1 176 ? 2.775 9.963 8.760 1.00 91.75 176 MET A C 1
ATOM 1392 O O . MET A 1 176 ? 2.743 10.968 9.465 1.00 91.75 176 MET A O 1
ATOM 1396 N N . ASP A 1 177 ? 1.698 9.186 8.596 1.00 89.00 177 ASP A N 1
ATOM 1397 C CA . ASP A 1 177 ? 0.412 9.492 9.239 1.00 89.00 177 ASP A CA 1
ATOM 1398 C C . ASP A 1 177 ? 0.459 9.433 10.760 1.00 89.00 177 ASP A C 1
ATOM 1400 O O . ASP A 1 177 ? -0.164 10.253 11.432 1.00 89.00 177 ASP A O 1
ATOM 1404 N N . ARG A 1 178 ? 1.294 8.553 11.313 1.00 88.88 178 ARG A N 1
ATOM 1405 C CA . ARG A 1 178 ? 1.508 8.488 12.757 1.00 88.88 178 ARG A CA 1
ATOM 1406 C C . ARG A 1 178 ? 2.299 9.678 13.310 1.00 88.88 178 ARG A C 1
ATOM 1408 O O . ARG A 1 178 ? 2.126 10.007 14.489 1.00 88.88 178 ARG A O 1
ATOM 1415 N N . VAL A 1 179 ? 3.183 10.264 12.500 1.00 91.56 179 VAL A N 1
ATOM 1416 C CA . VAL A 1 179 ? 4.077 11.374 12.879 1.00 91.56 179 VAL A CA 1
ATOM 1417 C C . VAL A 1 179 ? 3.403 12.733 12.676 1.00 91.56 179 VAL A C 1
ATOM 1419 O O . VAL A 1 179 ? 3.579 13.633 13.496 1.00 91.56 179 VAL A O 1
ATOM 1422 N N . VAL A 1 180 ? 2.620 12.896 11.608 1.00 91.12 180 VAL A N 1
ATOM 1423 C CA . VAL A 1 180 ? 1.977 14.169 11.263 1.00 91.12 180 VAL A CA 1
ATOM 1424 C C . VAL A 1 180 ? 0.751 14.421 12.157 1.00 91.12 180 VAL A C 1
ATOM 1426 O O . VAL A 1 180 ? -0.176 13.611 12.177 1.00 91.12 180 VAL A O 1
ATOM 1429 N N . PRO A 1 181 ? 0.676 15.570 12.856 1.00 87.75 181 PRO A N 1
ATOM 1430 C CA . PRO A 1 181 ? -0.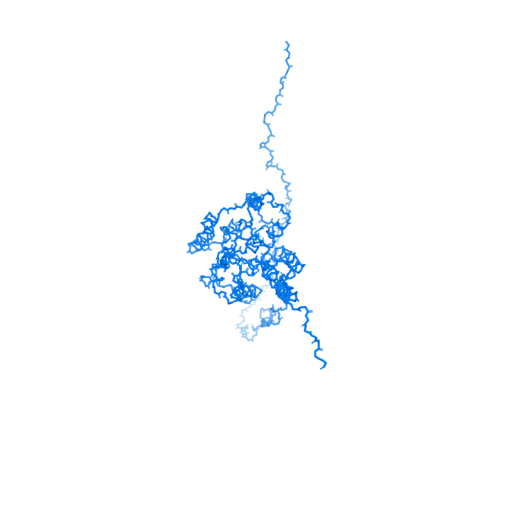482 15.932 13.667 1.00 87.75 181 PRO A CA 1
ATOM 1431 C C . PRO A 1 181 ? -1.788 16.005 12.865 1.00 87.75 181 PRO A C 1
ATOM 1433 O O . PRO A 1 181 ? -1.834 16.596 11.785 1.00 87.75 181 PRO A O 1
ATOM 1436 N N . SER A 1 182 ? -2.890 15.533 13.455 1.00 82.69 182 SER A N 1
ATOM 1437 C CA . SER A 1 182 ? -4.226 15.574 12.838 1.00 82.69 182 SER A CA 1
ATOM 1438 C C . SER A 1 182 ? -4.699 16.987 12.469 1.00 82.69 182 SER A C 1
ATOM 1440 O O . SER A 1 182 ? -5.452 17.136 11.517 1.00 82.69 182 SER A O 1
ATOM 1442 N N . ARG A 1 183 ? -4.215 18.034 13.154 1.00 86.88 183 ARG A N 1
ATOM 1443 C CA . ARG A 1 183 ? -4.558 19.445 12.877 1.00 86.88 183 ARG A CA 1
ATOM 1444 C C . ARG A 1 183 ? -4.098 19.963 11.508 1.00 86.88 183 ARG A C 1
ATOM 1446 O O . ARG A 1 183 ? -4.648 20.939 11.023 1.00 86.88 183 ARG A O 1
ATOM 1453 N N . LEU A 1 184 ? -3.063 19.355 10.922 1.00 88.31 184 LEU A N 1
ATOM 1454 C CA . LEU A 1 184 ? -2.555 19.722 9.592 1.00 88.31 184 LEU A CA 1
ATOM 1455 C C . LEU A 1 184 ? -3.281 18.961 8.474 1.00 88.31 184 LEU A C 1
ATOM 1457 O O . LEU A 1 184 ? -3.049 19.227 7.297 1.00 88.31 184 LEU A O 1
ATOM 1461 N N . ARG A 1 185 ? -4.132 17.994 8.836 1.00 88.25 185 ARG A N 1
ATOM 1462 C CA . ARG A 1 185 ? -4.831 17.132 7.890 1.00 88.25 185 ARG A CA 1
ATOM 1463 C C . ARG A 1 185 ? -6.097 17.814 7.392 1.00 88.25 185 ARG A C 1
ATOM 1465 O O . ARG A 1 185 ? -6.906 18.290 8.183 1.00 88.25 185 ARG A O 1
ATOM 1472 N N . PHE A 1 186 ? -6.285 17.784 6.080 1.00 88.19 186 PHE A N 1
ATOM 1473 C CA . PHE A 1 186 ? -7.516 18.186 5.423 1.00 88.19 186 PHE A CA 1
ATOM 1474 C C . PHE A 1 186 ? -8.320 16.938 5.045 1.00 88.19 186 PHE A C 1
ATOM 1476 O O . PHE A 1 186 ? -7.851 16.087 4.284 1.00 88.19 186 PHE A O 1
ATOM 1483 N N . GLU A 1 187 ? -9.528 16.807 5.593 1.00 83.81 187 GLU A N 1
ATOM 1484 C CA . GLU A 1 187 ? -10.436 15.709 5.260 1.00 83.81 187 GLU A CA 1
ATOM 1485 C C . GLU A 1 187 ? -11.251 16.078 4.016 1.00 83.81 187 GLU A C 1
ATOM 1487 O O . GLU A 1 187 ? -12.025 17.033 4.007 1.00 83.81 187 GLU A O 1
ATOM 1492 N N . ILE A 1 188 ? -11.042 15.326 2.934 1.00 85.88 188 ILE A N 1
ATOM 1493 C CA . ILE A 1 188 ? -11.725 15.545 1.658 1.00 85.88 188 ILE A CA 1
ATOM 1494 C C . ILE A 1 188 ? -13.165 15.021 1.768 1.00 85.88 188 ILE A C 1
ATOM 1496 O O . ILE A 1 188 ? -13.364 13.907 2.259 1.00 85.88 188 ILE A O 1
ATOM 1500 N N . PRO A 1 189 ? -14.176 15.758 1.274 1.00 87.81 189 PRO A N 1
ATOM 1501 C CA . PRO A 1 189 ? -15.546 15.265 1.255 1.00 87.81 189 PRO A CA 1
ATOM 1502 C C . PRO A 1 189 ? -15.678 13.999 0.392 1.00 87.81 189 PRO A C 1
ATOM 1504 O O . PRO A 1 189 ? -15.077 13.880 -0.679 1.00 87.81 189 PRO A O 1
ATOM 1507 N N . THR A 1 190 ? -16.521 13.062 0.833 1.00 83.94 190 THR A N 1
ATOM 1508 C CA . THR A 1 190 ? -16.633 11.707 0.257 1.00 83.94 190 THR A CA 1
ATOM 1509 C C . THR A 1 190 ? -16.982 11.689 -1.233 1.00 83.94 190 THR A C 1
ATOM 1511 O O . THR A 1 190 ? -16.502 10.831 -1.971 1.00 83.94 190 THR A O 1
ATOM 1514 N N . TRP A 1 191 ? -17.782 12.646 -1.717 1.00 87.88 191 TRP A N 1
ATOM 1515 C CA . TRP A 1 191 ? -18.115 12.750 -3.143 1.00 87.88 191 TRP A CA 1
ATOM 1516 C C . TRP A 1 191 ? -16.868 13.022 -4.002 1.00 87.88 191 TRP A C 1
ATOM 1518 O O . TRP A 1 191 ? -16.709 12.422 -5.068 1.00 87.88 191 TRP A O 1
ATOM 1528 N N . LEU A 1 192 ? -15.989 13.916 -3.537 1.00 90.00 192 LEU A N 1
ATOM 1529 C CA . LEU A 1 192 ? -14.782 14.301 -4.259 1.00 90.00 192 LEU A CA 1
ATOM 1530 C C . LEU A 1 192 ? -13.745 13.184 -4.181 1.00 90.00 192 LEU A C 1
ATOM 1532 O O . LEU A 1 192 ? -13.138 12.850 -5.193 1.00 90.00 192 LEU A O 1
ATOM 1536 N N . GLU A 1 193 ? -13.619 12.546 -3.016 1.00 88.06 193 GLU A N 1
ATOM 1537 C CA . GLU A 1 193 ? -12.819 11.333 -2.847 1.00 88.06 193 GLU A CA 1
ATOM 1538 C C . GLU A 1 193 ? -13.214 10.246 -3.849 1.00 88.06 193 GLU A C 1
ATOM 1540 O O . GLU A 1 193 ? -12.346 9.690 -4.516 1.00 88.06 193 GLU A O 1
ATOM 1545 N N . ASN A 1 194 ? -14.512 9.980 -4.006 1.00 87.25 194 ASN A N 1
ATOM 1546 C CA . ASN A 1 194 ? -14.999 8.948 -4.919 1.00 87.25 194 ASN A CA 1
ATOM 1547 C C . ASN A 1 194 ? -14.659 9.245 -6.375 1.00 87.25 194 ASN A C 1
ATOM 1549 O O . ASN A 1 194 ? -14.297 8.332 -7.108 1.00 87.25 194 ASN A O 1
ATOM 1553 N N . ARG A 1 195 ? -14.765 10.509 -6.798 1.00 90.88 195 ARG A N 1
ATOM 1554 C CA . ARG A 1 195 ? -14.411 10.918 -8.164 1.00 90.88 195 ARG A CA 1
ATOM 1555 C C . ARG A 1 195 ? -12.903 10.892 -8.380 1.00 90.88 195 ARG A C 1
ATOM 1557 O O . ARG A 1 195 ? -12.443 10.348 -9.376 1.00 90.88 195 ARG A O 1
ATOM 1564 N N . ALA A 1 196 ? -12.133 11.420 -7.434 1.00 91.31 196 ALA A N 1
ATOM 1565 C CA . ALA A 1 196 ? -10.678 11.432 -7.514 1.00 91.31 196 ALA A CA 1
ATOM 1566 C C . ALA A 1 196 ? -10.089 10.012 -7.478 1.00 91.31 196 ALA A C 1
ATOM 1568 O O . ALA A 1 196 ? -9.078 9.754 -8.125 1.00 91.31 196 ALA A O 1
ATOM 1569 N N . ALA A 1 197 ? -10.741 9.058 -6.805 1.00 88.75 197 ALA A N 1
ATOM 1570 C CA . ALA A 1 197 ? -10.337 7.651 -6.820 1.00 88.75 197 ALA A CA 1
ATOM 1571 C C . ALA A 1 197 ? -10.410 7.012 -8.221 1.00 88.75 197 ALA A C 1
ATOM 1573 O O . ALA A 1 197 ? -9.765 5.991 -8.445 1.00 88.75 197 ALA A O 1
ATOM 1574 N N . TRP A 1 198 ? -11.129 7.603 -9.185 1.00 92.50 198 TRP A N 1
ATOM 1575 C CA . TRP A 1 198 ? -11.102 7.149 -10.581 1.00 92.50 198 TRP A CA 1
ATOM 1576 C C . TRP A 1 198 ? -9.828 7.545 -11.332 1.00 92.50 198 TRP A C 1
ATOM 1578 O O . TRP A 1 198 ? -9.474 6.885 -12.309 1.00 92.50 198 TRP A O 1
ATOM 1588 N N . ILE A 1 199 ? -9.091 8.555 -10.855 1.00 94.62 199 ILE A N 1
ATOM 1589 C CA . ILE A 1 199 ? -7.875 9.055 -11.514 1.00 94.62 199 ILE A CA 1
ATOM 1590 C C . ILE A 1 199 ? -6.822 7.949 -11.631 1.00 94.62 199 ILE A C 1
ATOM 1592 O O . ILE A 1 199 ? -6.272 7.759 -12.710 1.00 94.62 199 ILE A O 1
ATOM 1596 N N . LYS A 1 200 ? -6.601 7.145 -10.581 1.00 93.62 200 LYS A N 1
ATOM 1597 C CA . LYS A 1 200 ? -5.649 6.017 -10.626 1.00 93.62 200 LYS A CA 1
ATOM 1598 C C . LYS A 1 200 ? -6.023 4.954 -11.666 1.00 93.62 200 LYS A C 1
ATOM 1600 O O . LYS A 1 200 ? -5.131 4.321 -12.219 1.00 93.62 200 LYS A O 1
ATOM 1605 N N . TYR A 1 201 ? -7.315 4.764 -11.950 1.00 93.94 201 TYR A N 1
ATOM 1606 C CA . TYR A 1 201 ? -7.776 3.837 -12.989 1.00 93.94 201 TYR A CA 1
ATOM 1607 C C . TYR A 1 201 ? -7.587 4.431 -14.384 1.00 93.94 201 TYR A C 1
ATOM 1609 O O . TYR A 1 201 ? -7.148 3.724 -15.285 1.00 93.94 201 TYR A O 1
ATOM 1617 N N . GLY A 1 202 ? -7.848 5.732 -14.545 1.00 93.94 202 GLY A N 1
ATOM 1618 C CA . GLY A 1 202 ? -7.519 6.459 -15.772 1.00 93.94 202 GLY A CA 1
ATOM 1619 C C . GLY A 1 202 ? -6.018 6.429 -16.064 1.00 93.94 202 GLY A C 1
ATOM 1620 O O . GLY A 1 202 ? -5.618 6.177 -17.195 1.00 93.94 202 GLY A O 1
ATOM 1621 N N . LEU A 1 203 ? -5.187 6.594 -15.033 1.00 92.44 203 LEU A N 1
ATOM 1622 C CA . LEU A 1 203 ? -3.736 6.504 -15.144 1.00 92.44 203 LEU A CA 1
ATOM 1623 C C . LEU A 1 203 ? -3.284 5.086 -15.506 1.00 92.44 203 LEU A C 1
ATOM 1625 O O . LEU A 1 203 ? -2.499 4.944 -16.433 1.00 92.44 203 LEU A O 1
ATOM 1629 N N . LEU A 1 204 ? -3.825 4.048 -14.854 1.00 91.62 204 LEU A N 1
ATOM 1630 C CA . LEU A 1 204 ? -3.567 2.649 -15.216 1.00 91.62 204 LEU A CA 1
ATOM 1631 C C . LEU A 1 204 ? -3.909 2.381 -16.694 1.00 91.62 204 LEU A C 1
ATOM 1633 O O . LEU A 1 204 ? -3.088 1.833 -17.428 1.00 91.62 204 LEU A O 1
ATOM 1637 N N . ALA A 1 205 ? -5.084 2.820 -17.152 1.00 92.06 205 ALA A N 1
ATOM 1638 C CA . ALA A 1 205 ? -5.505 2.676 -18.544 1.00 92.06 205 ALA A CA 1
ATOM 1639 C C . ALA A 1 205 ? -4.589 3.443 -19.512 1.00 92.06 205 ALA A C 1
ATOM 1641 O O . ALA A 1 205 ? -4.194 2.896 -20.538 1.00 92.06 205 ALA A O 1
ATOM 1642 N N . ALA A 1 206 ? -4.197 4.674 -19.172 1.00 91.12 206 ALA A N 1
ATOM 1643 C CA . ALA A 1 206 ? -3.278 5.478 -19.974 1.00 91.12 206 ALA A CA 1
ATOM 1644 C C . ALA A 1 206 ? -1.892 4.825 -20.071 1.00 91.12 206 ALA A C 1
ATOM 1646 O O . ALA A 1 206 ? -1.316 4.749 -21.153 1.00 91.12 206 ALA A O 1
ATOM 1647 N N . THR A 1 207 ? -1.378 4.307 -18.954 1.00 88.81 207 THR A N 1
ATOM 1648 C CA . THR A 1 207 ? -0.093 3.605 -18.911 1.00 88.81 207 THR A CA 1
ATOM 1649 C C . THR A 1 207 ? -0.116 2.305 -19.706 1.00 88.81 207 THR A C 1
ATOM 1651 O O . THR A 1 207 ? 0.860 1.986 -20.376 1.00 88.81 207 THR A O 1
ATOM 1654 N N . LEU A 1 208 ? -1.233 1.576 -19.687 1.00 88.69 208 LEU A N 1
ATOM 1655 C CA . LEU A 1 208 ? -1.408 0.371 -20.487 1.00 88.69 208 LEU A CA 1
ATOM 1656 C C . LEU A 1 208 ? -1.507 0.709 -21.981 1.00 88.69 208 LEU A C 1
ATOM 1658 O O . LEU A 1 208 ? -0.839 0.086 -22.797 1.00 88.69 208 LEU A O 1
ATOM 1662 N N . ALA A 1 209 ? -2.284 1.730 -22.345 1.00 89.38 209 ALA A N 1
ATOM 1663 C CA . ALA A 1 209 ? -2.404 2.187 -23.728 1.00 89.38 209 ALA A CA 1
ATOM 1664 C C . ALA A 1 209 ? -1.065 2.686 -24.297 1.00 89.38 209 ALA A C 1
ATOM 1666 O O . ALA A 1 209 ? -0.759 2.432 -25.460 1.00 89.38 209 ALA A O 1
ATOM 1667 N N . TYR A 1 210 ? -0.255 3.364 -23.477 1.00 88.25 210 TYR A N 1
ATOM 1668 C CA . TYR A 1 210 ? 1.105 3.755 -23.844 1.00 88.25 210 TYR A CA 1
ATOM 1669 C C . TYR A 1 210 ? 1.991 2.528 -24.087 1.00 88.25 210 TYR A C 1
ATOM 1671 O O . TYR A 1 210 ? 2.621 2.451 -25.139 1.00 88.25 210 TYR A O 1
ATOM 1679 N N . PHE A 1 211 ? 1.975 1.544 -23.173 1.00 85.94 211 PHE A N 1
ATOM 1680 C CA . PHE A 1 211 ? 2.714 0.284 -23.333 1.00 85.94 211 PHE A CA 1
ATOM 1681 C C . PHE A 1 211 ? 2.432 -0.371 -24.682 1.00 85.94 211 PHE A C 1
ATOM 1683 O O . PHE A 1 211 ? 3.358 -0.623 -25.440 1.00 85.94 211 PHE A O 1
ATOM 1690 N N . LEU A 1 212 ? 1.146 -0.554 -24.999 1.00 86.56 212 LEU A N 1
ATOM 1691 C CA . LEU A 1 212 ? 0.684 -1.223 -26.215 1.00 86.56 212 LEU A CA 1
ATOM 1692 C C . LEU A 1 212 ? 1.051 -0.476 -27.507 1.00 86.56 212 LEU A C 1
ATOM 1694 O O . LEU A 1 212 ? 0.926 -1.046 -28.587 1.00 86.56 212 LEU A O 1
ATOM 1698 N N . ARG A 1 213 ? 1.438 0.805 -27.425 1.00 88.44 213 ARG A N 1
ATOM 1699 C CA . ARG A 1 213 ? 1.781 1.620 -28.596 1.00 88.44 213 ARG A CA 1
ATOM 1700 C C . ARG A 1 213 ? 3.280 1.739 -28.831 1.00 88.44 213 ARG A C 1
ATOM 1702 O O . ARG A 1 213 ? 3.684 1.827 -29.987 1.00 88.44 213 ARG A O 1
ATOM 1709 N N . THR A 1 214 ? 4.076 1.868 -27.774 1.00 81.50 214 THR A N 1
ATOM 1710 C CA . THR A 1 214 ? 5.496 2.220 -27.905 1.00 81.50 214 THR A CA 1
ATOM 1711 C C . THR A 1 214 ? 6.449 1.142 -27.416 1.00 81.50 214 THR A C 1
ATOM 1713 O O . THR A 1 214 ? 7.635 1.272 -27.695 1.00 81.50 214 THR A O 1
ATOM 1716 N N . ASP A 1 215 ? 5.983 0.139 -26.661 1.00 75.25 215 ASP A N 1
ATOM 1717 C CA . ASP A 1 215 ? 6.805 -0.901 -26.012 1.00 75.25 215 ASP A CA 1
ATOM 1718 C C . ASP A 1 215 ? 7.972 -0.352 -25.156 1.00 75.25 215 ASP A C 1
ATOM 1720 O O . ASP A 1 215 ? 8.872 -1.072 -24.721 1.00 75.25 215 ASP A O 1
ATOM 1724 N N . THR A 1 216 ? 7.962 0.950 -24.861 1.00 76.56 216 THR A N 1
ATOM 1725 C CA . THR A 1 216 ? 9.040 1.655 -24.166 1.00 76.56 216 THR A CA 1
ATOM 1726 C C . THR A 1 216 ? 8.764 1.750 -22.671 1.00 76.56 216 THR A C 1
ATOM 1728 O O . THR A 1 216 ? 7.689 2.150 -22.223 1.00 76.56 216 THR A O 1
ATOM 1731 N N . ILE A 1 217 ? 9.785 1.444 -21.867 1.00 73.50 217 ILE A N 1
ATOM 1732 C CA . ILE A 1 217 ? 9.696 1.427 -20.396 1.00 73.50 217 ILE A CA 1
ATOM 1733 C C . ILE A 1 217 ? 10.051 2.800 -19.776 1.00 73.50 217 ILE A C 1
ATOM 1735 O O . ILE A 1 217 ? 9.784 3.079 -18.607 1.00 73.50 217 ILE A O 1
ATOM 1739 N N . SER A 1 218 ? 10.617 3.717 -20.560 1.00 74.19 218 SER A N 1
ATOM 1740 C CA . SER A 1 218 ? 11.185 4.970 -20.047 1.00 74.19 218 SER A CA 1
ATOM 1741 C C . SER A 1 218 ? 10.159 5.905 -19.391 1.00 74.19 218 SER A C 1
ATOM 1743 O O . SER A 1 218 ? 10.498 6.618 -18.446 1.00 74.19 218 SER A O 1
ATOM 1745 N N . ALA A 1 219 ? 8.901 5.893 -19.844 1.00 74.81 219 ALA A N 1
ATOM 1746 C CA . ALA A 1 219 ? 7.867 6.794 -19.330 1.00 74.81 219 ALA A CA 1
ATOM 1747 C C . ALA A 1 219 ? 7.382 6.433 -17.910 1.00 74.81 219 ALA A C 1
ATOM 1749 O O . ALA A 1 219 ? 6.999 7.327 -17.152 1.00 74.81 219 ALA A O 1
ATOM 1750 N N . TYR A 1 220 ? 7.442 5.157 -17.503 1.00 76.88 220 TYR A N 1
ATOM 1751 C CA . TYR A 1 220 ? 6.913 4.708 -16.201 1.00 76.88 220 TYR A CA 1
ATOM 1752 C C . TYR A 1 220 ? 7.665 5.306 -15.012 1.00 76.88 220 TYR A C 1
ATOM 1754 O O . TYR A 1 220 ? 7.078 5.525 -13.953 1.00 76.88 220 TYR A O 1
ATOM 1762 N N . ARG A 1 221 ? 8.938 5.672 -15.207 1.00 77.69 221 ARG A N 1
ATOM 1763 C CA . ARG A 1 221 ? 9.773 6.301 -14.176 1.00 77.69 221 ARG A CA 1
ATOM 1764 C C . ARG A 1 221 ? 9.201 7.630 -13.663 1.00 77.69 221 ARG A C 1
ATOM 1766 O O . ARG A 1 221 ? 9.488 8.016 -12.535 1.00 77.69 221 ARG A O 1
ATOM 1773 N N . TYR A 1 222 ? 8.423 8.339 -14.482 1.00 81.81 222 TYR A N 1
ATOM 1774 C CA . TYR A 1 222 ? 7.785 9.600 -14.089 1.00 81.81 222 TYR A CA 1
ATOM 1775 C C . TYR A 1 222 ? 6.469 9.390 -13.343 1.00 81.81 222 TYR A C 1
ATOM 1777 O O . TYR A 1 222 ? 6.088 10.223 -12.525 1.00 81.81 222 TYR A O 1
ATOM 1785 N N . VAL A 1 223 ? 5.780 8.288 -13.634 1.00 83.12 223 VAL A N 1
ATOM 1786 C CA . VAL A 1 223 ? 4.480 7.967 -13.042 1.00 83.12 223 VAL A CA 1
ATOM 1787 C C . VAL A 1 223 ? 4.655 7.441 -11.619 1.00 83.12 223 VAL A C 1
ATOM 1789 O O . VAL A 1 223 ? 3.868 7.772 -10.735 1.00 83.12 223 VAL A O 1
ATOM 1792 N N . GLU A 1 224 ? 5.705 6.653 -11.387 1.00 87.81 224 GLU A N 1
ATOM 1793 C CA . GLU A 1 224 ? 5.932 5.981 -10.113 1.00 87.81 224 GLU A CA 1
ATOM 1794 C C . GLU A 1 224 ? 7.099 6.602 -9.331 1.00 87.81 224 GLU A C 1
ATOM 1796 O O . GLU A 1 224 ? 8.239 6.562 -9.794 1.00 87.81 224 GLU A O 1
ATOM 1801 N N . PRO A 1 225 ? 6.889 7.101 -8.097 1.00 85.62 225 PRO A N 1
ATOM 1802 C CA . PRO A 1 225 ? 7.941 7.696 -7.281 1.00 85.62 225 PRO A CA 1
ATOM 1803 C C . PRO A 1 225 ? 8.904 6.653 -6.684 1.00 85.62 225 PRO A C 1
ATOM 1805 O O . PRO A 1 225 ? 9.660 6.975 -5.777 1.00 85.62 225 PRO A O 1
ATOM 1808 N N . PHE A 1 226 ? 8.907 5.400 -7.155 1.00 83.25 226 PHE A N 1
ATOM 1809 C CA . PHE A 1 226 ? 9.712 4.309 -6.586 1.00 83.25 226 PHE A CA 1
ATOM 1810 C C . PHE A 1 226 ? 11.218 4.502 -6.760 1.00 83.25 226 PHE A C 1
ATOM 1812 O O . PHE A 1 226 ? 11.999 4.046 -5.924 1.00 83.25 226 PHE A O 1
ATOM 1819 N N . TRP A 1 227 ? 11.628 5.252 -7.786 1.00 84.62 227 TRP A N 1
ATOM 1820 C CA . TRP A 1 227 ? 13.024 5.633 -7.998 1.00 84.62 227 TRP A CA 1
ATOM 1821 C C . TRP A 1 227 ? 13.617 6.386 -6.791 1.00 84.62 227 TRP A C 1
ATOM 1823 O O . TRP A 1 227 ? 14.839 6.379 -6.635 1.00 84.62 227 TRP A O 1
ATOM 1833 N N . MET A 1 228 ? 12.788 6.953 -5.899 1.00 88.38 228 MET A N 1
ATOM 1834 C CA . MET A 1 228 ? 13.241 7.600 -4.663 1.00 88.38 228 MET A CA 1
ATOM 1835 C C . MET A 1 228 ? 14.101 6.683 -3.786 1.00 88.38 228 MET A C 1
ATOM 1837 O O . MET A 1 228 ? 15.044 7.159 -3.166 1.00 88.38 228 MET A O 1
ATOM 1841 N N . PHE A 1 229 ? 13.814 5.375 -3.749 1.00 86.88 229 PHE A N 1
ATOM 1842 C CA . PHE A 1 229 ? 14.570 4.430 -2.921 1.00 86.88 229 PHE A CA 1
ATOM 1843 C C . PHE A 1 229 ? 15.932 4.089 -3.527 1.00 86.88 229 PHE A C 1
ATOM 1845 O O . PHE A 1 229 ? 16.885 3.846 -2.798 1.00 86.88 229 PHE A O 1
ATOM 1852 N N . THR A 1 230 ? 16.043 4.158 -4.856 1.00 86.50 230 THR A N 1
ATOM 1853 C CA . THR A 1 230 ? 17.325 3.995 -5.558 1.00 86.50 230 THR A CA 1
ATOM 1854 C C . THR A 1 230 ? 18.202 5.244 -5.501 1.00 86.50 230 THR A C 1
ATOM 1856 O O . THR A 1 230 ? 19.337 5.204 -5.964 1.00 86.50 230 THR A O 1
ATOM 1859 N N . LEU A 1 231 ? 17.668 6.373 -5.010 1.00 86.88 231 LEU A N 1
ATOM 1860 C CA . LEU A 1 231 ? 18.301 7.699 -5.014 1.00 86.88 231 LEU A CA 1
ATOM 1861 C C . LEU A 1 231 ? 18.758 8.184 -6.408 1.00 86.88 231 LEU A C 1
ATOM 1863 O O . LEU A 1 231 ? 19.455 9.189 -6.529 1.00 86.88 231 LEU A O 1
ATOM 1867 N N . ARG A 1 232 ? 18.335 7.512 -7.485 1.00 84.81 232 ARG A N 1
ATOM 1868 C CA . ARG A 1 232 ? 18.636 7.886 -8.868 1.00 84.81 232 ARG A CA 1
ATOM 1869 C C . ARG A 1 232 ? 17.468 8.702 -9.411 1.00 84.81 232 ARG A C 1
ATOM 1871 O O . ARG A 1 232 ? 16.471 8.138 -9.853 1.00 84.81 232 ARG A O 1
ATOM 1878 N N . GLY A 1 233 ? 17.579 10.023 -9.414 1.00 85.44 233 GLY A N 1
ATOM 1879 C CA . GLY A 1 233 ? 16.548 10.913 -9.954 1.00 85.44 233 GLY A CA 1
ATOM 1880 C C . GLY A 1 233 ? 17.135 12.209 -10.486 1.00 85.44 233 GLY A C 1
ATOM 1881 O O . GLY A 1 233 ? 18.168 12.664 -10.002 1.00 85.44 233 GLY A O 1
ATOM 1882 N N . THR A 1 234 ? 16.479 12.801 -11.483 1.00 90.12 234 THR A N 1
ATOM 1883 C CA . THR A 1 234 ? 16.824 14.145 -11.962 1.00 90.12 234 THR A CA 1
ATOM 1884 C C . THR A 1 234 ? 16.230 15.207 -11.033 1.00 90.12 234 THR A C 1
ATOM 1886 O O . THR A 1 234 ? 15.289 14.934 -10.284 1.00 90.12 234 THR A O 1
ATOM 1889 N N . THR A 1 235 ? 16.742 16.439 -11.082 1.00 90.06 235 THR A N 1
ATOM 1890 C CA . THR A 1 235 ? 16.290 17.546 -10.217 1.00 90.06 235 THR A CA 1
ATOM 1891 C C . THR A 1 235 ? 14.775 17.757 -10.270 1.00 90.06 235 THR A C 1
ATOM 1893 O O . THR A 1 235 ? 14.133 17.903 -9.233 1.00 90.06 235 THR A O 1
ATOM 1896 N N . GLY A 1 236 ? 14.176 17.697 -11.466 1.00 89.56 236 GLY A N 1
ATOM 1897 C CA . GLY A 1 236 ? 12.726 17.833 -11.631 1.00 89.56 236 GLY A CA 1
ATOM 1898 C C . GLY A 1 236 ? 11.931 16.722 -10.937 1.00 89.56 236 GLY A C 1
ATOM 1899 O O . GLY A 1 236 ? 10.892 16.989 -10.337 1.00 89.56 236 GLY A O 1
ATOM 1900 N N . MET A 1 237 ? 12.440 15.486 -10.945 1.00 89.88 237 MET A N 1
ATOM 1901 C CA . MET A 1 237 ? 11.790 14.363 -10.269 1.00 89.88 237 MET A CA 1
ATOM 1902 C C . MET A 1 237 ? 11.833 14.532 -8.743 1.00 89.88 237 MET A C 1
ATOM 1904 O O . MET A 1 237 ? 10.829 14.288 -8.077 1.00 89.88 237 MET A O 1
ATOM 1908 N N . TRP A 1 238 ? 12.949 15.019 -8.189 1.00 91.81 238 TRP A N 1
ATOM 1909 C CA . TRP A 1 238 ? 13.063 15.335 -6.759 1.00 91.81 238 TRP A CA 1
ATOM 1910 C C . TRP A 1 238 ? 12.116 16.450 -6.320 1.00 91.81 238 TRP A C 1
ATOM 1912 O O . TRP A 1 238 ? 11.474 16.318 -5.279 1.00 91.81 238 TRP A O 1
ATOM 1922 N N . ILE A 1 239 ? 11.964 17.503 -7.128 1.00 92.19 239 ILE A N 1
ATOM 1923 C CA . ILE A 1 239 ? 10.987 18.571 -6.869 1.00 92.19 239 ILE A CA 1
ATOM 1924 C C . ILE A 1 239 ? 9.562 18.000 -6.874 1.00 92.19 239 ILE A C 1
ATOM 1926 O O . ILE A 1 239 ? 8.786 18.275 -5.959 1.00 92.19 239 ILE A O 1
ATOM 1930 N N . GLY A 1 240 ? 9.228 17.160 -7.860 1.00 91.38 240 GLY A N 1
ATOM 1931 C CA . GLY A 1 240 ? 7.925 16.495 -7.936 1.00 91.38 240 GLY A CA 1
ATOM 1932 C C . GLY A 1 240 ? 7.650 15.582 -6.738 1.00 91.38 240 GLY A C 1
ATOM 1933 O O . GLY A 1 240 ? 6.568 15.638 -6.154 1.00 91.38 240 GLY A O 1
ATOM 1934 N N . LEU A 1 241 ? 8.641 14.791 -6.318 1.00 92.06 241 LEU A N 1
ATOM 1935 C CA . LEU A 1 241 ? 8.548 13.949 -5.126 1.00 92.06 241 LEU A CA 1
ATOM 1936 C C . LEU A 1 241 ? 8.340 14.790 -3.863 1.00 92.06 241 LEU A C 1
ATOM 1938 O O . LEU A 1 241 ? 7.466 14.471 -3.061 1.00 92.06 241 LEU A O 1
ATOM 1942 N N . ALA A 1 242 ? 9.107 15.868 -3.690 1.00 92.50 242 ALA A N 1
ATOM 1943 C CA . ALA A 1 242 ? 8.961 16.768 -2.552 1.00 92.50 242 ALA A CA 1
ATOM 1944 C C . ALA A 1 242 ? 7.558 17.389 -2.516 1.00 92.50 242 ALA A C 1
ATOM 1946 O O . ALA A 1 242 ? 6.901 17.354 -1.477 1.00 92.50 242 ALA A O 1
ATOM 1947 N N . ALA A 1 243 ? 7.055 17.871 -3.657 1.00 93.88 243 ALA A N 1
ATOM 1948 C CA . ALA A 1 243 ? 5.697 18.397 -3.770 1.00 93.88 243 ALA A CA 1
ATOM 1949 C C . ALA A 1 243 ? 4.641 17.341 -3.403 1.00 93.88 243 ALA A C 1
ATOM 1951 O O . ALA A 1 243 ? 3.712 17.628 -2.650 1.00 93.88 243 ALA A O 1
ATOM 1952 N N . LEU A 1 244 ? 4.808 16.102 -3.870 1.00 92.69 244 LEU A N 1
ATOM 1953 C CA . LEU A 1 244 ? 3.914 14.986 -3.562 1.00 92.69 244 LEU A CA 1
ATOM 1954 C C . LEU A 1 244 ? 3.950 14.603 -2.077 1.00 92.69 244 LEU A C 1
ATOM 1956 O O . LEU A 1 244 ? 2.898 14.354 -1.484 1.00 92.69 244 LEU A O 1
ATOM 1960 N N . LEU A 1 245 ? 5.129 14.571 -1.453 1.00 91.88 245 LEU A N 1
ATOM 1961 C CA . LEU A 1 245 ? 5.279 14.285 -0.024 1.00 91.88 245 LEU A CA 1
ATOM 1962 C C . LEU A 1 245 ? 4.670 15.399 0.830 1.00 91.88 245 LEU A C 1
ATOM 1964 O O . LEU A 1 245 ? 3.929 15.100 1.764 1.00 91.88 245 LEU A O 1
ATOM 1968 N N . VAL A 1 246 ? 4.894 16.667 0.471 1.00 92.62 246 VAL A N 1
ATOM 1969 C CA . VAL A 1 246 ? 4.256 17.824 1.120 1.00 92.62 246 VAL A CA 1
ATOM 1970 C C . VAL A 1 246 ? 2.738 17.751 0.968 1.00 92.62 246 VAL A C 1
ATOM 1972 O O . VAL A 1 246 ? 2.014 17.875 1.953 1.00 92.62 246 VAL A O 1
ATOM 1975 N N . ALA A 1 247 ? 2.229 17.457 -0.227 1.00 92.94 247 ALA A N 1
ATOM 1976 C CA . ALA A 1 247 ? 0.798 17.267 -0.439 1.00 92.94 247 ALA A CA 1
ATOM 1977 C C . ALA A 1 247 ? 0.247 16.087 0.387 1.00 92.94 247 ALA A C 1
ATOM 1979 O O . ALA A 1 247 ? -0.864 16.162 0.911 1.00 92.94 247 ALA A O 1
ATOM 1980 N N . THR A 1 248 ? 1.053 15.039 0.588 1.00 92.06 248 THR A N 1
ATOM 1981 C CA . THR A 1 248 ? 0.724 13.892 1.448 1.00 92.06 248 THR A CA 1
ATOM 1982 C C . THR A 1 248 ? 0.686 14.254 2.937 1.00 92.06 248 THR A C 1
ATOM 1984 O O . THR A 1 248 ? 0.069 13.528 3.712 1.00 92.06 248 THR A O 1
ATOM 1987 N N . VAL A 1 249 ? 1.288 15.369 3.373 1.00 92.00 249 VAL A N 1
ATOM 1988 C CA . VAL A 1 249 ? 1.128 15.901 4.743 1.00 92.00 249 VAL A CA 1
ATOM 1989 C C . VAL A 1 249 ? -0.272 16.482 4.932 1.00 92.00 249 VAL A C 1
ATOM 1991 O O . VAL A 1 249 ? -0.902 16.222 5.954 1.00 92.00 249 VAL A O 1
ATOM 1994 N N . PHE A 1 250 ? -0.810 17.192 3.942 1.00 92.31 250 PHE A N 1
ATOM 1995 C CA . PHE A 1 250 ? -2.160 17.760 4.028 1.00 92.31 250 PHE A CA 1
ATOM 1996 C C . PHE A 1 250 ? -3.244 16.709 3.773 1.00 92.31 250 PHE A C 1
ATOM 1998 O O . PHE A 1 250 ? -4.207 16.614 4.531 1.00 92.31 250 PHE A O 1
ATOM 2005 N N . VAL A 1 251 ? -3.065 15.867 2.753 1.00 91.50 251 VAL A N 1
ATOM 2006 C CA . VAL A 1 251 ? -4.018 14.818 2.369 1.00 91.50 251 VAL A CA 1
ATOM 2007 C C . VAL A 1 251 ? -3.409 13.447 2.631 1.00 91.50 251 VAL A C 1
ATOM 2009 O O . VAL A 1 251 ? -2.395 13.081 2.040 1.00 91.50 251 VAL A O 1
ATOM 2012 N N . ARG A 1 252 ? -4.047 12.651 3.497 1.00 90.75 252 ARG A N 1
ATOM 2013 C CA . ARG A 1 252 ? -3.545 11.317 3.860 1.00 90.75 252 ARG A CA 1
ATOM 2014 C C . ARG A 1 252 ? -3.396 10.435 2.621 1.00 90.75 252 ARG A C 1
ATOM 2016 O O . ARG A 1 252 ? -4.336 10.282 1.842 1.00 90.75 252 ARG A O 1
ATOM 2023 N N . ASN A 1 253 ? -2.223 9.817 2.483 1.00 90.56 253 ASN A N 1
ATOM 2024 C CA . ASN A 1 253 ? -1.942 8.792 1.476 1.00 90.56 253 ASN A CA 1
ATOM 2025 C C . ASN A 1 253 ? -2.261 9.216 0.022 1.00 90.56 253 ASN A C 1
ATOM 2027 O O . ASN A 1 253 ? -2.672 8.374 -0.778 1.00 90.56 253 ASN A O 1
ATOM 2031 N N . LEU A 1 254 ? -2.072 10.499 -0.326 1.00 92.81 254 LEU A N 1
ATOM 2032 C CA . LEU A 1 254 ? -2.503 11.095 -1.601 1.00 92.81 254 LEU A CA 1
ATOM 2033 C C . LEU A 1 254 ? -2.116 10.255 -2.831 1.00 92.81 254 LEU A C 1
ATOM 2035 O O . LEU A 1 254 ? -2.977 9.913 -3.642 1.00 92.81 254 LEU A O 1
ATOM 2039 N N . TYR A 1 255 ? -0.839 9.879 -2.951 1.00 92.69 255 TYR A N 1
ATOM 2040 C CA . TYR A 1 255 ? -0.362 9.094 -4.091 1.00 92.69 255 TYR A CA 1
ATOM 2041 C C . TYR A 1 255 ? -1.013 7.709 -4.154 1.00 92.69 255 TYR A C 1
ATOM 2043 O O . TYR A 1 255 ? -1.627 7.353 -5.155 1.00 92.69 255 TYR A O 1
ATOM 2051 N N . CYS A 1 256 ? -0.957 6.945 -3.063 1.00 91.56 256 CYS A N 1
ATOM 2052 C CA . CYS A 1 256 ? -1.529 5.599 -2.997 1.00 91.56 256 CYS A CA 1
ATOM 2053 C C . CYS A 1 256 ? -3.049 5.573 -3.226 1.00 91.56 256 CYS A C 1
ATOM 2055 O O . CYS A 1 256 ? -3.581 4.577 -3.715 1.00 91.56 256 CYS A O 1
ATOM 2057 N N . ARG A 1 257 ? -3.746 6.655 -2.865 1.00 90.81 257 ARG A N 1
ATOM 2058 C CA . ARG A 1 257 ? -5.202 6.777 -2.963 1.00 90.81 257 ARG A CA 1
ATOM 2059 C C . ARG A 1 257 ? -5.675 7.232 -4.347 1.00 90.81 257 ARG A C 1
ATOM 2061 O O . ARG A 1 257 ? -6.698 6.734 -4.810 1.00 90.81 257 ARG A O 1
ATOM 2068 N N . PHE A 1 258 ? -4.938 8.120 -5.020 1.00 92.69 258 PHE A N 1
ATOM 2069 C CA . PHE A 1 258 ? -5.409 8.763 -6.257 1.00 92.69 258 PHE A CA 1
ATOM 2070 C C . PHE A 1 258 ? -4.497 8.607 -7.476 1.00 92.69 258 PHE A C 1
ATOM 2072 O O . PHE A 1 258 ? -4.994 8.681 -8.595 1.00 92.69 258 PHE A O 1
ATOM 2079 N N . LEU A 1 259 ? -3.192 8.397 -7.290 1.00 93.19 259 LEU A N 1
ATOM 2080 C CA . LEU A 1 259 ? -2.206 8.385 -8.378 1.00 93.19 259 LEU A CA 1
ATOM 2081 C C . LEU A 1 259 ? -1.509 7.034 -8.561 1.00 93.19 259 LEU A C 1
ATOM 2083 O O . LEU A 1 259 ? -0.750 6.900 -9.503 1.00 93.19 259 LEU A O 1
ATOM 2087 N N . CYS A 1 260 ? -1.712 6.040 -7.695 1.00 93.38 260 CYS A N 1
ATOM 2088 C CA . CYS A 1 260 ? -0.971 4.781 -7.773 1.00 93.38 260 CYS A CA 1
ATOM 2089 C C . CYS A 1 260 ? -1.650 3.773 -8.728 1.00 93.38 260 CYS A C 1
ATOM 2091 O O . CYS A 1 260 ? -2.651 3.156 -8.341 1.00 93.38 260 CYS A O 1
ATOM 2093 N N . PRO A 1 261 ? -1.113 3.548 -9.942 1.00 92.94 261 PRO A N 1
ATOM 2094 C CA . PRO A 1 261 ? -1.678 2.604 -10.915 1.00 92.94 261 PRO A CA 1
ATOM 2095 C C . PRO A 1 261 ? -1.577 1.139 -10.454 1.00 92.94 261 PRO A C 1
ATOM 2097 O O . PRO A 1 261 ? -2.531 0.379 -10.612 1.00 92.94 261 PRO A O 1
ATOM 2100 N N . VAL A 1 262 ? -0.493 0.748 -9.774 1.00 92.25 262 VAL A N 1
ATOM 2101 C CA . VAL A 1 262 ? -0.361 -0.591 -9.162 1.00 92.25 262 VAL A CA 1
ATOM 2102 C C . VAL A 1 262 ? -1.443 -0.813 -8.103 1.00 92.25 262 VAL A C 1
ATOM 2104 O O . VAL A 1 262 ? -2.076 -1.868 -8.041 1.00 92.25 262 VAL A O 1
ATOM 2107 N N . GLY A 1 263 ? -1.726 0.216 -7.300 1.00 92.44 263 GLY A N 1
ATOM 2108 C CA . GLY A 1 263 ? -2.809 0.196 -6.319 1.00 92.44 263 GLY A CA 1
ATOM 2109 C C . GLY A 1 263 ? -4.199 0.087 -6.955 1.00 92.44 263 GLY A C 1
ATOM 2110 O O . GLY A 1 263 ? -5.100 -0.490 -6.338 1.00 92.44 263 GLY A O 1
ATOM 2111 N N . ALA A 1 264 ? -4.376 0.606 -8.176 1.00 93.50 264 ALA A N 1
ATOM 2112 C CA . ALA A 1 264 ? -5.592 0.438 -8.965 1.00 93.50 264 ALA A CA 1
ATOM 2113 C C . ALA A 1 264 ? -5.740 -1.009 -9.458 1.00 93.50 264 ALA A C 1
ATOM 2115 O O . ALA A 1 264 ? -6.795 -1.606 -9.241 1.00 93.50 264 ALA A O 1
ATOM 2116 N N . ALA A 1 265 ? -4.679 -1.598 -10.019 1.00 93.88 265 ALA A N 1
ATOM 2117 C CA . ALA A 1 265 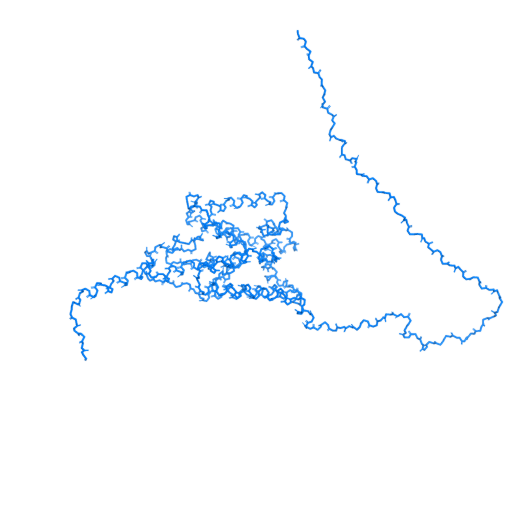? -4.670 -2.987 -10.483 1.00 93.88 265 ALA A CA 1
ATOM 2118 C C . ALA A 1 265 ? -4.961 -3.976 -9.339 1.00 93.88 265 ALA A C 1
ATOM 2120 O O . ALA A 1 265 ? -5.904 -4.766 -9.414 1.00 93.88 265 ALA A O 1
ATOM 2121 N N . LEU A 1 266 ? -4.242 -3.859 -8.216 1.00 93.12 266 LEU A N 1
ATOM 2122 C CA . LEU A 1 266 ? -4.491 -4.678 -7.023 1.00 93.12 266 LEU A CA 1
ATOM 2123 C C . LEU A 1 266 ? -5.857 -4.388 -6.381 1.00 93.12 266 LEU A C 1
ATOM 2125 O O . LEU A 1 266 ? -6.432 -5.260 -5.736 1.00 93.12 266 LEU A O 1
ATOM 2129 N N . GLY A 1 267 ? -6.397 -3.177 -6.555 1.00 93.00 267 GLY A N 1
ATOM 2130 C CA . GLY A 1 267 ? -7.758 -2.821 -6.141 1.00 93.00 267 GLY A CA 1
ATOM 2131 C C . GLY A 1 267 ? -8.845 -3.496 -6.964 1.00 93.00 267 GLY A C 1
ATOM 2132 O O . GLY A 1 267 ? -9.900 -3.810 -6.423 1.00 93.00 267 GLY A O 1
ATOM 2133 N N . LEU A 1 268 ? -8.612 -3.760 -8.251 1.00 93.69 268 LEU A N 1
ATOM 2134 C CA . LEU A 1 268 ? -9.519 -4.601 -9.035 1.00 93.69 268 LEU A CA 1
ATOM 2135 C C . LEU A 1 268 ? -9.430 -6.051 -8.568 1.00 93.69 268 LEU A C 1
ATOM 2137 O O . LEU A 1 268 ? -10.463 -6.676 -8.330 1.00 93.69 268 LEU A O 1
ATOM 2141 N N . LEU A 1 269 ? -8.208 -6.545 -8.352 1.00 92.94 269 LEU A N 1
ATOM 2142 C CA . LEU A 1 269 ? -7.976 -7.905 -7.875 1.00 92.94 269 LEU A CA 1
ATOM 2143 C C . LEU A 1 269 ? -8.595 -8.147 -6.487 1.00 92.94 269 LEU A C 1
ATOM 2145 O O . LEU A 1 269 ? -9.156 -9.211 -6.236 1.00 92.94 269 LEU A O 1
ATOM 2149 N N . SER A 1 270 ? -8.595 -7.142 -5.603 1.00 92.50 270 SER A N 1
ATOM 2150 C CA . SER A 1 270 ? -9.172 -7.260 -4.259 1.00 92.50 270 SER A CA 1
ATOM 2151 C C . SER A 1 270 ? -10.703 -7.389 -4.230 1.00 92.50 270 SER A C 1
ATOM 2153 O O . SER A 1 270 ? -11.273 -7.692 -3.178 1.00 92.50 270 SER A O 1
ATOM 2155 N N . LYS A 1 271 ? -11.406 -7.215 -5.357 1.00 92.56 271 LYS A N 1
ATOM 2156 C CA . LYS A 1 271 ? -12.841 -7.544 -5.437 1.00 92.56 271 LYS A CA 1
ATOM 2157 C C . LYS A 1 271 ? -13.099 -9.049 -5.334 1.00 92.56 271 LYS A C 1
ATOM 2159 O O . LYS A 1 271 ? -14.146 -9.440 -4.823 1.00 92.56 271 LYS A O 1
ATOM 2164 N N . LEU A 1 272 ? -12.133 -9.870 -5.751 1.00 93.31 272 LEU A N 1
ATOM 2165 C CA . LEU A 1 272 ? -12.186 -11.336 -5.694 1.00 93.31 272 LEU A CA 1
ATOM 2166 C C . LEU A 1 272 ? -11.820 -11.895 -4.308 1.00 93.31 272 LEU A C 1
ATOM 2168 O O . LEU A 1 272 ? -11.553 -13.084 -4.166 1.00 93.31 272 LEU A O 1
ATOM 2172 N N . THR A 1 273 ? -11.781 -11.040 -3.283 1.00 92.25 273 THR A N 1
ATOM 2173 C CA . THR A 1 273 ? -11.326 -11.430 -1.950 1.00 92.25 273 THR A CA 1
ATOM 2174 C C . THR A 1 273 ? -12.223 -12.444 -1.270 1.00 92.25 273 THR A C 1
ATOM 2176 O O . THR A 1 273 ? -13.434 -12.240 -1.153 1.00 92.25 273 THR A O 1
ATOM 2179 N N . VAL A 1 274 ? -11.593 -13.496 -0.746 1.00 92.88 274 VAL A N 1
ATOM 2180 C CA . VAL A 1 274 ? -12.274 -14.570 -0.014 1.00 92.88 274 VAL A CA 1
ATOM 2181 C C . VAL A 1 274 ? -12.551 -14.148 1.433 1.00 92.88 274 VAL A C 1
ATOM 2183 O O . VAL A 1 274 ? -13.690 -14.203 1.902 1.00 92.88 274 VAL A O 1
ATOM 2186 N N . PHE A 1 275 ? -11.534 -13.667 2.154 1.00 92.44 275 PHE A N 1
ATOM 2187 C CA . PHE A 1 275 ? -11.649 -13.320 3.572 1.00 92.44 275 PHE A CA 1
ATOM 2188 C C . PHE A 1 275 ? -11.988 -11.845 3.783 1.00 92.44 275 PHE A C 1
ATOM 2190 O O . PHE A 1 275 ? -11.119 -10.992 3.986 1.00 92.44 275 PHE A O 1
ATOM 2197 N N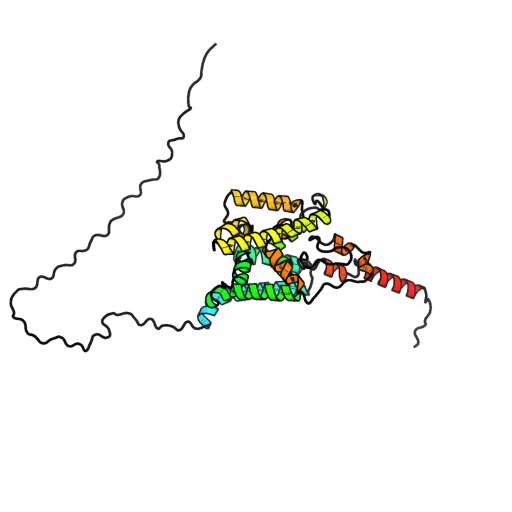 . ARG A 1 276 ? -13.289 -11.547 3.794 1.00 90.50 276 ARG A N 1
ATOM 2198 C CA . ARG A 1 276 ? -13.793 -10.200 4.085 1.00 90.50 276 ARG A CA 1
ATOM 2199 C C . ARG A 1 276 ? -13.737 -9.863 5.575 1.00 90.50 276 ARG A C 1
ATOM 2201 O O . ARG A 1 276 ? -13.885 -10.720 6.446 1.00 90.50 276 ARG A O 1
ATOM 2208 N N . ILE A 1 277 ? -13.552 -8.574 5.855 1.00 91.94 277 ILE A N 1
ATOM 2209 C CA . ILE A 1 277 ? -13.560 -8.018 7.212 1.00 91.94 277 ILE A CA 1
ATOM 2210 C C . ILE A 1 277 ? -14.989 -8.084 7.765 1.00 91.94 277 ILE A C 1
ATOM 2212 O O . ILE A 1 277 ? -15.922 -7.563 7.153 1.00 91.94 277 ILE A O 1
ATOM 2216 N N . LYS A 1 278 ? -15.160 -8.714 8.931 1.00 90.50 278 LYS A N 1
ATOM 2217 C CA . LYS A 1 278 ? -16.469 -8.874 9.581 1.00 90.50 278 LYS A CA 1
ATOM 2218 C C . LYS A 1 278 ? -16.926 -7.572 10.249 1.00 90.50 278 LYS A C 1
ATOM 2220 O O . LYS A 1 278 ? -16.110 -6.790 10.740 1.00 90.50 278 LYS A O 1
ATOM 2225 N N . ARG A 1 279 ? -18.241 -7.348 10.283 1.00 91.38 279 ARG A N 1
ATOM 2226 C CA . ARG A 1 279 ? -18.896 -6.210 10.945 1.00 91.38 279 ARG A CA 1
ATOM 2227 C C . ARG A 1 279 ? -20.123 -6.683 11.716 1.00 91.38 279 ARG A C 1
ATOM 2229 O O . ARG A 1 279 ? -20.822 -7.584 11.264 1.00 91.38 279 ARG A O 1
ATOM 2236 N N . TRP A 1 280 ? -20.369 -6.054 12.861 1.00 89.69 280 TRP A N 1
ATOM 2237 C CA . TRP A 1 280 ? -21.579 -6.263 13.658 1.00 89.69 280 TRP A CA 1
ATOM 2238 C C . TRP A 1 280 ? -22.742 -5.413 13.136 1.00 89.69 280 TRP A C 1
ATOM 2240 O O . TRP A 1 280 ? -22.517 -4.414 12.450 1.00 89.69 280 TRP A O 1
ATOM 2250 N N . ALA A 1 281 ? -23.975 -5.743 13.521 1.00 86.62 281 ALA A N 1
ATOM 2251 C CA . ALA A 1 281 ? -25.158 -4.965 13.147 1.00 86.62 281 ALA A CA 1
ATOM 2252 C C . ALA A 1 281 ? -25.125 -3.529 13.711 1.00 86.62 281 ALA A C 1
ATOM 2254 O O . ALA A 1 281 ? -25.554 -2.582 13.048 1.00 86.62 281 ALA A O 1
ATOM 2255 N N . GLU A 1 282 ? -24.531 -3.335 14.892 1.00 86.31 282 GLU A N 1
ATOM 2256 C CA . GLU A 1 282 ? -24.377 -2.024 15.537 1.00 86.31 282 GLU A CA 1
ATOM 2257 C C . GLU A 1 282 ? -23.344 -1.129 14.828 1.00 86.31 282 GLU A C 1
ATOM 2259 O O . GLU A 1 282 ? -23.248 0.068 15.107 1.00 86.31 282 GLU A O 1
ATOM 2264 N N . CYS A 1 283 ? -22.576 -1.670 13.873 1.00 86.19 283 CYS A N 1
ATOM 2265 C CA . CYS A 1 283 ? -21.638 -0.882 13.070 1.00 86.19 283 CYS A CA 1
ATOM 2266 C C . CYS A 1 283 ? -22.336 0.107 12.122 1.00 86.19 283 CYS A C 1
ATOM 2268 O O . CYS A 1 283 ? -21.671 0.998 11.608 1.00 86.19 283 CYS A O 1
ATOM 2270 N N . ASN A 1 284 ? -23.652 -0.010 11.913 1.00 86.56 284 ASN A N 1
ATOM 2271 C CA . ASN A 1 284 ? -24.426 0.960 11.132 1.00 86.56 284 ASN A CA 1
ATOM 2272 C C . ASN A 1 284 ? -24.460 2.354 11.784 1.00 86.56 284 ASN A C 1
ATOM 2274 O O . ASN A 1 284 ? -24.419 3.363 11.085 1.00 86.56 284 ASN A O 1
ATOM 2278 N N . SER A 1 285 ? -24.513 2.422 13.118 1.00 88.12 285 SER A N 1
ATOM 2279 C CA . SER A 1 285 ? -24.522 3.685 13.872 1.00 88.12 285 SER A CA 1
ATOM 2280 C C . SER A 1 285 ? -23.141 4.050 14.428 1.00 88.12 285 SER A C 1
ATOM 2282 O O . SER A 1 285 ? -22.823 5.227 14.613 1.00 88.12 285 SER A O 1
ATOM 2284 N N . CYS A 1 286 ? -22.286 3.054 14.672 1.00 89.69 286 CYS A N 1
ATOM 2285 C CA . CYS A 1 286 ? -20.933 3.249 15.177 1.00 89.69 286 CYS A CA 1
ATOM 2286 C C . CYS A 1 286 ? -19.944 3.649 14.067 1.00 89.69 286 CYS A C 1
ATOM 2288 O O . CYS A 1 286 ? -19.602 2.852 13.197 1.00 89.69 286 CYS A O 1
ATOM 2290 N N . LYS A 1 287 ? -19.374 4.857 14.171 1.00 89.50 287 LYS A N 1
ATOM 2291 C CA . LYS A 1 287 ? -18.367 5.382 13.226 1.00 89.50 287 LYS A CA 1
ATOM 2292 C C . LYS A 1 287 ? -16.916 5.299 13.716 1.00 89.50 287 LYS A C 1
ATOM 2294 O O . LYS A 1 287 ? -16.043 5.962 13.163 1.00 89.50 287 LYS A O 1
ATOM 2299 N N . VAL A 1 288 ? -16.621 4.512 14.755 1.00 92.00 288 VAL A N 1
ATOM 2300 C CA . VAL A 1 288 ? -15.265 4.486 15.344 1.00 92.00 288 VAL A CA 1
ATOM 2301 C C . VAL A 1 288 ? -14.241 3.923 14.346 1.00 92.00 288 VAL A C 1
ATOM 2303 O O . VAL A 1 288 ? -13.205 4.542 14.127 1.00 92.00 288 VAL A O 1
ATOM 2306 N N . CYS A 1 289 ? -14.552 2.812 13.665 1.00 92.50 289 CYS A N 1
ATOM 2307 C CA . CYS A 1 289 ? -13.669 2.251 12.633 1.00 92.50 289 CYS A CA 1
ATOM 2308 C C . CYS A 1 289 ? -13.575 3.129 11.374 1.00 92.50 289 CYS A C 1
ATOM 2310 O O . CYS A 1 289 ? -12.542 3.114 10.714 1.00 92.50 289 CYS A O 1
ATOM 2312 N N . GLU A 1 290 ? -14.637 3.872 11.035 1.00 92.12 290 GLU A N 1
ATOM 2313 C CA . GLU A 1 290 ? -14.644 4.837 9.922 1.00 92.12 290 GLU A CA 1
ATOM 2314 C C . GLU A 1 290 ? -13.645 5.966 10.194 1.00 92.12 290 GLU A C 1
ATOM 2316 O O . GLU A 1 290 ? -12.750 6.198 9.388 1.00 92.12 290 GLU A O 1
ATOM 2321 N N . LYS A 1 291 ? -13.711 6.573 11.385 1.00 89.50 291 LYS A N 1
ATOM 2322 C CA . LYS A 1 291 ? -12.782 7.633 11.808 1.00 89.50 291 LYS A CA 1
ATOM 2323 C C . LYS A 1 291 ? -11.341 7.152 11.973 1.00 89.50 291 LYS A C 1
ATOM 2325 O O . LYS A 1 291 ? -10.413 7.915 11.733 1.00 89.50 291 LYS A O 1
ATOM 2330 N N . ALA A 1 292 ? -11.149 5.899 12.383 1.00 90.06 292 ALA A N 1
ATOM 2331 C CA . ALA A 1 292 ? -9.822 5.299 12.510 1.00 90.06 292 ALA A CA 1
ATOM 2332 C C . ALA A 1 292 ? -9.195 4.913 11.155 1.00 90.06 292 ALA A C 1
ATOM 2334 O O . ALA A 1 292 ? -8.017 4.572 11.105 1.00 90.06 292 ALA A O 1
ATOM 2335 N N . CYS A 1 293 ? -9.957 4.917 10.055 1.00 91.62 293 CYS A N 1
ATOM 2336 C CA . CYS A 1 293 ? -9.455 4.509 8.749 1.00 91.62 293 CYS A CA 1
ATOM 2337 C C . CYS A 1 293 ? -8.649 5.630 8.084 1.00 91.62 293 CYS A C 1
ATOM 2339 O O . CYS A 1 293 ? -9.208 6.527 7.458 1.00 91.62 293 CYS A O 1
ATOM 2341 N N . GLU A 1 294 ? -7.323 5.526 8.122 1.00 89.06 294 GLU A N 1
ATOM 2342 C CA . GLU A 1 294 ? -6.401 6.477 7.473 1.00 89.06 294 GLU A CA 1
ATOM 2343 C C . GLU A 1 294 ? -6.564 6.534 5.938 1.00 89.06 294 GLU A C 1
ATOM 2345 O O . GLU A 1 294 ? -6.138 7.484 5.281 1.00 89.06 294 GLU A O 1
ATOM 2350 N N . TRP A 1 295 ? -7.202 5.511 5.363 1.00 89.69 295 TRP A N 1
ATOM 2351 C CA . TRP A 1 295 ? -7.369 5.320 3.923 1.00 89.69 295 TRP A CA 1
ATOM 2352 C C . TRP A 1 295 ? -8.719 5.795 3.378 1.00 89.69 295 TRP A C 1
ATOM 2354 O O . TRP A 1 295 ? -8.846 5.919 2.166 1.00 89.69 295 TRP A O 1
ATOM 2364 N N . GLY A 1 296 ? -9.715 6.060 4.233 1.00 88.88 296 GLY A N 1
ATOM 2365 C CA . GLY A 1 296 ? -11.068 6.445 3.788 1.00 88.88 296 GLY A CA 1
ATOM 2366 C C . GLY A 1 296 ? -11.895 5.304 3.170 1.00 88.88 296 GLY A C 1
ATOM 2367 O O . GLY A 1 296 ? -12.930 5.528 2.550 1.00 88.88 296 GLY A O 1
ATOM 2368 N N . ALA A 1 297 ? -11.475 4.047 3.351 1.00 92.25 297 ALA A N 1
ATOM 2369 C CA . ALA A 1 297 ? -12.111 2.890 2.712 1.00 92.25 297 ALA A CA 1
ATOM 2370 C C . ALA A 1 297 ? -13.437 2.441 3.364 1.00 92.25 297 ALA A C 1
ATOM 2372 O O . ALA A 1 297 ? -14.129 1.582 2.819 1.00 92.25 297 ALA A O 1
ATOM 2373 N N . ILE A 1 298 ? -13.777 2.964 4.544 1.00 92.62 298 ILE A N 1
ATOM 2374 C CA . ILE A 1 298 ? -14.958 2.567 5.324 1.00 92.62 298 ILE A CA 1
ATOM 2375 C C . ILE A 1 298 ? -16.034 3.644 5.179 1.00 92.62 298 ILE A C 1
ATOM 2377 O O . ILE A 1 298 ? -15.753 4.815 5.411 1.00 92.62 298 ILE A O 1
ATOM 2381 N N . ARG A 1 299 ? -17.265 3.246 4.838 1.00 87.88 299 ARG A N 1
ATOM 2382 C CA . ARG A 1 299 ? -18.423 4.140 4.689 1.00 87.88 299 ARG A CA 1
ATOM 2383 C C . ARG A 1 299 ? -19.601 3.563 5.463 1.00 87.88 299 ARG A C 1
ATOM 2385 O O . ARG A 1 299 ? -20.312 2.695 4.961 1.00 87.88 299 ARG A O 1
ATOM 2392 N N . GLY A 1 300 ? -19.780 4.005 6.708 1.00 85.50 300 GLY A N 1
ATOM 2393 C CA . GLY A 1 300 ? -20.749 3.409 7.623 1.00 85.50 300 GLY A CA 1
ATOM 2394 C C . GLY A 1 300 ? -20.516 1.895 7.773 1.00 85.50 300 GLY A C 1
ATOM 2395 O O . GLY A 1 300 ? -19.437 1.494 8.232 1.00 85.50 300 GLY A O 1
ATOM 2396 N N . PRO A 1 301 ? -21.485 1.042 7.389 1.00 86.06 301 PRO A N 1
ATOM 2397 C CA . PRO A 1 301 ? -21.335 -0.410 7.473 1.00 86.06 301 PRO A CA 1
ATOM 2398 C C . PRO A 1 301 ? -20.473 -1.020 6.362 1.00 86.06 301 PRO A C 1
ATOM 2400 O O . PRO A 1 301 ? -19.928 -2.109 6.552 1.00 86.06 301 PRO A O 1
ATOM 2403 N N . GLU A 1 302 ? -20.348 -0.355 5.212 1.00 90.44 302 GLU A N 1
ATOM 2404 C CA . GLU A 1 302 ? -19.707 -0.925 4.031 1.00 90.44 302 GLU A CA 1
ATOM 2405 C C . GLU A 1 302 ? -18.203 -0.625 4.006 1.00 90.44 302 GLU A C 1
ATOM 2407 O O . GLU A 1 302 ? -17.738 0.450 4.396 1.00 90.44 302 GLU A O 1
ATOM 2412 N N . ILE A 1 303 ? -17.423 -1.597 3.531 1.00 92.62 303 ILE A N 1
ATOM 2413 C CA . ILE A 1 303 ? -15.985 -1.457 3.310 1.00 92.62 303 ILE A CA 1
ATOM 2414 C C . ILE A 1 303 ? -15.727 -1.578 1.815 1.00 92.62 303 ILE A C 1
ATOM 2416 O O . ILE A 1 303 ? -15.916 -2.641 1.223 1.00 92.62 303 ILE A O 1
ATOM 2420 N N . VAL A 1 304 ? -15.240 -0.496 1.216 1.00 92.69 304 VAL A N 1
ATOM 2421 C CA . VAL A 1 304 ? -14.894 -0.453 -0.201 1.00 92.69 304 VAL A CA 1
ATOM 2422 C C . VAL A 1 304 ? -13.559 -1.164 -0.403 1.00 92.69 304 VAL A C 1
ATOM 2424 O O . VAL A 1 304 ? -12.483 -0.609 -0.168 1.00 92.69 304 VAL A O 1
ATOM 2427 N N . MET A 1 305 ? -13.624 -2.424 -0.835 1.00 92.00 305 MET A N 1
ATOM 2428 C CA . MET A 1 305 ? -12.451 -3.306 -0.941 1.00 92.00 305 MET A CA 1
ATOM 2429 C C . MET A 1 305 ? -11.403 -2.821 -1.950 1.00 92.00 305 MET A C 1
ATOM 2431 O O . MET A 1 305 ? -10.222 -3.126 -1.788 1.00 92.00 305 MET A O 1
ATOM 2435 N N . THR A 1 306 ? -11.804 -2.031 -2.951 1.00 92.06 306 THR A N 1
ATOM 2436 C CA . THR A 1 306 ? -10.878 -1.431 -3.926 1.00 92.06 306 THR A CA 1
ATOM 2437 C C . THR A 1 306 ? -9.978 -0.359 -3.302 1.00 92.06 306 THR A C 1
ATOM 2439 O O . THR A 1 306 ? -8.873 -0.129 -3.789 1.00 92.06 306 THR A O 1
ATOM 2442 N N . GLU A 1 307 ? -10.428 0.273 -2.209 1.00 92.44 307 GLU A N 1
ATOM 2443 C CA . GLU A 1 307 ? -9.696 1.308 -1.464 1.00 92.44 307 GLU A CA 1
ATOM 2444 C C . GLU A 1 307 ? -9.075 0.780 -0.164 1.00 92.44 307 GLU A C 1
ATOM 2446 O O . GLU A 1 307 ? -8.131 1.363 0.369 1.00 92.44 307 GLU A O 1
ATOM 2451 N N . CYS A 1 308 ? -9.542 -0.354 0.357 1.00 94.12 308 CYS A N 1
ATOM 2452 C CA . CYS A 1 308 ? -8.966 -0.952 1.555 1.00 94.12 308 CYS A CA 1
ATOM 2453 C C . CYS A 1 308 ? -7.561 -1.511 1.263 1.00 94.12 308 CYS A C 1
ATOM 2455 O O . CYS A 1 308 ? -7.391 -2.372 0.402 1.00 94.12 308 CYS A O 1
ATOM 2457 N N . VAL A 1 309 ? -6.529 -1.035 1.969 1.00 93.75 309 VAL A N 1
ATOM 2458 C CA . VAL A 1 309 ? -5.156 -1.596 1.888 1.00 93.75 309 VAL A CA 1
ATOM 2459 C C . VAL A 1 309 ? -4.899 -2.730 2.880 1.00 93.75 309 VAL A C 1
ATOM 2461 O O . VAL A 1 309 ? -3.770 -3.175 3.038 1.00 93.75 309 VAL A O 1
ATOM 2464 N N . ARG A 1 310 ? -5.921 -3.165 3.618 1.00 94.00 310 ARG A N 1
ATOM 2465 C CA . ARG A 1 310 ? -5.777 -4.221 4.622 1.00 94.00 310 ARG A CA 1
ATOM 2466 C C . ARG A 1 310 ? -4.697 -3.940 5.697 1.00 94.00 310 ARG A C 1
ATOM 2468 O O . ARG A 1 310 ? -3.875 -4.788 6.018 1.00 94.00 310 ARG A O 1
ATOM 2475 N N . CYS A 1 311 ? -4.705 -2.739 6.286 1.00 93.06 311 CYS A N 1
ATOM 2476 C CA . CYS A 1 311 ? -3.752 -2.344 7.342 1.00 93.06 311 CYS A CA 1
ATOM 2477 C C . CYS A 1 311 ? -4.023 -2.977 8.731 1.00 93.06 311 CYS A C 1
ATOM 2479 O O . CYS A 1 311 ? -3.154 -2.953 9.606 1.00 93.06 311 CYS A O 1
ATOM 2481 N N . ASP A 1 312 ? -5.211 -3.567 8.915 1.00 93.50 312 ASP A N 1
ATOM 2482 C CA . ASP A 1 312 ? -5.738 -4.230 10.126 1.00 93.50 312 ASP A CA 1
ATOM 2483 C C . ASP A 1 312 ? -6.117 -3.326 11.306 1.00 93.50 312 ASP A C 1
ATOM 2485 O O . ASP A 1 312 ? -6.601 -3.827 12.319 1.00 93.50 312 ASP A O 1
ATOM 2489 N N . ASP A 1 313 ? -5.988 -2.002 11.197 1.00 93.12 313 ASP A N 1
ATOM 2490 C CA . ASP A 1 313 ? -6.296 -1.096 12.318 1.00 93.12 313 ASP A CA 1
ATOM 2491 C C . ASP A 1 313 ? -7.774 -1.162 12.736 1.00 93.12 313 ASP A C 1
ATOM 2493 O O . ASP A 1 313 ? -8.097 -1.221 13.925 1.00 93.12 313 ASP A O 1
ATOM 2497 N N . CYS A 1 314 ? -8.683 -1.257 11.759 1.00 93.25 314 CYS A N 1
ATOM 2498 C CA . CYS A 1 314 ? -10.112 -1.426 12.025 1.00 93.25 314 CYS A CA 1
ATOM 2499 C C . CYS A 1 314 ? -10.453 -2.788 12.652 1.00 93.25 314 CYS A C 1
ATOM 2501 O O . CYS A 1 314 ? -11.361 -2.867 13.475 1.00 93.25 314 CYS A O 1
ATOM 2503 N N . GLU A 1 315 ? -9.720 -3.853 12.319 1.00 93.94 315 GLU A N 1
ATOM 2504 C CA . GLU A 1 315 ? -9.943 -5.172 12.917 1.00 93.94 315 GLU A CA 1
ATOM 2505 C C . GLU A 1 315 ? -9.438 -5.247 14.346 1.00 93.94 315 GLU A C 1
ATOM 2507 O O . GLU A 1 315 ? -10.064 -5.862 15.204 1.00 93.94 315 GLU A O 1
ATOM 2512 N N . ARG A 1 316 ? -8.315 -4.593 14.629 1.00 94.06 316 ARG A N 1
ATOM 2513 C CA . ARG A 1 316 ? -7.812 -4.484 15.995 1.00 94.06 316 ARG A CA 1
ATOM 2514 C C . ARG A 1 316 ? -8.807 -3.768 16.887 1.00 94.06 316 ARG A C 1
ATOM 2516 O O . ARG A 1 316 ? -9.060 -4.226 17.991 1.00 94.06 316 ARG A O 1
ATOM 2523 N N . LEU A 1 317 ? -9.401 -2.691 16.383 1.00 93.06 317 LEU A N 1
ATOM 2524 C CA . LEU A 1 317 ? -10.454 -1.968 17.081 1.00 93.06 317 LEU A CA 1
ATOM 2525 C C . LEU A 1 317 ? -11.732 -2.811 17.237 1.00 93.06 317 LEU A C 1
ATOM 2527 O O . LEU A 1 317 ? -12.379 -2.748 18.276 1.00 93.06 317 LEU A O 1
ATOM 2531 N N . TYR A 1 318 ? -12.077 -3.622 16.234 1.00 91.88 318 TYR A N 1
ATOM 2532 C CA . TYR A 1 318 ? -13.201 -4.563 16.290 1.00 91.88 318 TYR A CA 1
ATOM 2533 C C . TYR A 1 318 ? -13.023 -5.637 17.379 1.00 91.88 318 TYR A C 1
ATOM 2535 O O . TYR A 1 318 ? -13.985 -5.991 18.062 1.00 91.88 318 TYR A O 1
ATOM 2543 N N . HIS A 1 319 ? -11.800 -6.142 17.561 1.00 92.19 319 HIS A N 1
ATOM 2544 C CA . HIS A 1 319 ? -11.472 -7.136 18.589 1.00 92.19 319 HIS A CA 1
ATOM 2545 C C . HIS A 1 319 ? -11.182 -6.530 19.975 1.00 92.19 319 HIS A C 1
ATOM 2547 O O . HIS A 1 319 ? -11.124 -7.268 20.955 1.00 92.19 319 HIS A O 1
ATOM 2553 N N . ASP A 1 320 ? -11.010 -5.210 20.080 1.00 93.38 320 ASP A N 1
ATOM 2554 C CA . ASP A 1 320 ? -10.730 -4.527 21.344 1.00 93.38 320 ASP A CA 1
ATOM 2555 C C . ASP A 1 320 ? -12.013 -4.390 22.184 1.00 93.38 320 ASP A C 1
ATOM 2557 O O . ASP A 1 320 ? -12.892 -3.568 21.897 1.00 93.38 320 ASP A O 1
ATOM 2561 N N . THR A 1 321 ? -12.112 -5.195 23.245 1.00 92.38 321 THR A N 1
ATOM 2562 C CA . THR A 1 321 ? -13.269 -5.238 24.155 1.00 92.38 321 THR A CA 1
ATOM 2563 C C . THR A 1 321 ? -13.465 -3.945 24.945 1.00 92.38 321 THR A C 1
ATOM 2565 O O . THR A 1 321 ? -14.570 -3.684 25.420 1.00 92.38 321 THR A O 1
ATOM 2568 N N . SER A 1 322 ? -12.423 -3.117 25.061 1.00 90.19 322 SER A N 1
ATOM 2569 C CA . SER A 1 322 ? -12.466 -1.846 25.788 1.00 90.19 322 SER A CA 1
ATOM 2570 C C . SER A 1 322 ? -12.910 -0.667 24.919 1.00 90.19 322 SER A C 1
ATOM 2572 O O . SER A 1 322 ? -13.492 0.289 25.430 1.00 90.19 322 SER A O 1
ATOM 2574 N N . LYS A 1 323 ? -12.656 -0.725 23.605 1.00 91.00 323 LYS A N 1
ATOM 2575 C CA . LYS A 1 323 ? -12.923 0.390 22.680 1.00 91.00 323 LYS A CA 1
ATOM 2576 C C . LYS A 1 323 ? -14.145 0.178 21.797 1.00 91.00 323 LYS A C 1
ATOM 2578 O O . LYS A 1 323 ? -14.803 1.152 21.435 1.00 91.00 323 LYS A O 1
ATOM 2583 N N . CYS A 1 324 ? -14.449 -1.061 21.411 1.00 92.62 324 CYS A N 1
ATOM 2584 C CA . CYS A 1 324 ? -15.579 -1.335 20.532 1.00 92.62 324 CYS A CA 1
ATOM 2585 C C . CYS A 1 324 ? -16.913 -1.163 21.286 1.00 92.62 324 CYS A C 1
ATOM 2587 O O . CYS A 1 324 ? -17.142 -1.864 22.278 1.00 92.62 324 CYS A O 1
ATOM 2589 N N . PRO A 1 325 ? -17.847 -0.316 20.805 1.00 91.62 325 PRO A N 1
ATOM 2590 C CA . PRO A 1 325 ? -19.138 -0.130 21.466 1.00 91.62 325 PRO A CA 1
ATOM 2591 C C . PRO A 1 325 ? -19.965 -1.413 21.608 1.00 91.62 325 PRO A C 1
ATOM 2593 O O . PRO A 1 325 ? -20.667 -1.555 22.601 1.00 91.62 325 PRO A O 1
ATOM 2596 N N . HIS A 1 326 ? -19.848 -2.365 20.675 1.00 91.75 326 HIS A N 1
ATOM 2597 C CA . HIS A 1 326 ? -20.547 -3.653 20.749 1.00 91.75 326 HIS A CA 1
ATOM 2598 C C . HIS A 1 326 ? -20.182 -4.423 22.033 1.00 91.75 326 HIS A C 1
ATOM 2600 O O . HIS A 1 326 ? -21.057 -4.777 22.824 1.00 91.75 326 HIS A O 1
ATOM 2606 N N . TRP A 1 327 ? -18.884 -4.588 22.311 1.00 92.75 327 TRP A N 1
ATOM 2607 C CA . TRP A 1 327 ? -18.407 -5.259 23.525 1.00 92.75 327 TRP A CA 1
ATOM 2608 C C . TRP A 1 327 ? -18.779 -4.499 24.802 1.00 92.75 327 TRP A C 1
ATOM 2610 O O . TRP A 1 327 ? -19.166 -5.115 25.795 1.00 92.75 327 TRP A O 1
ATOM 2620 N N . LEU A 1 328 ? -18.740 -3.164 24.768 1.00 91.88 328 LEU A N 1
ATOM 2621 C CA . LEU A 1 328 ? -19.158 -2.330 25.897 1.00 91.88 328 LEU A CA 1
ATOM 2622 C C . LEU A 1 328 ? -20.658 -2.460 26.199 1.00 91.88 328 LEU A C 1
ATOM 2624 O O . LEU A 1 328 ? -21.049 -2.469 27.368 1.00 91.88 328 LEU A O 1
ATOM 2628 N N . ILE A 1 329 ? -21.505 -2.576 25.172 1.00 91.38 329 ILE A N 1
ATOM 2629 C CA . ILE A 1 329 ? -22.948 -2.799 25.331 1.00 91.38 329 ILE A CA 1
ATOM 2630 C C . ILE A 1 329 ? -23.200 -4.172 25.957 1.00 91.38 329 ILE A C 1
ATOM 2632 O O . ILE A 1 329 ? -23.927 -4.250 26.948 1.00 91.38 329 ILE A O 1
ATOM 2636 N N . LEU A 1 330 ? -22.554 -5.228 25.453 1.00 91.62 330 LEU A N 1
ATOM 2637 C CA . LEU A 1 330 ? -22.672 -6.578 26.014 1.00 91.62 330 LEU A CA 1
ATOM 2638 C C . LEU A 1 330 ? -22.200 -6.640 27.473 1.00 91.62 330 LEU A C 1
ATOM 2640 O O . LEU A 1 330 ? -22.887 -7.203 28.327 1.00 91.62 330 LEU A O 1
ATOM 2644 N N . ALA A 1 331 ? -21.069 -6.004 27.788 1.00 91.56 331 ALA A N 1
ATOM 2645 C CA . ALA A 1 331 ? -20.558 -5.924 29.153 1.00 91.56 331 ALA A CA 1
ATOM 2646 C C . ALA A 1 331 ? -21.546 -5.201 30.087 1.00 91.56 331 ALA A C 1
ATOM 2648 O O . ALA A 1 331 ? -21.842 -5.688 31.179 1.00 91.56 331 ALA A O 1
ATOM 2649 N N . ARG A 1 332 ? -22.124 -4.073 29.648 1.00 91.19 332 ARG A N 1
ATOM 2650 C CA . ARG A 1 332 ? -23.140 -3.332 30.418 1.00 91.19 332 ARG A CA 1
ATOM 2651 C C . ARG A 1 332 ? -24.437 -4.121 30.590 1.00 91.19 332 ARG A C 1
ATOM 2653 O O . ARG A 1 332 ? -25.021 -4.071 31.670 1.00 91.19 332 ARG A O 1
ATOM 2660 N N . ALA A 1 333 ? -24.883 -4.844 29.564 1.00 91.12 333 ALA A N 1
ATOM 2661 C CA . ALA A 1 333 ? -26.068 -5.696 29.635 1.00 91.12 333 ALA A CA 1
ATOM 2662 C C . ALA A 1 333 ? -25.881 -6.826 30.658 1.00 91.12 333 ALA A C 1
ATOM 2664 O O . ALA A 1 333 ? -26.748 -7.028 31.507 1.00 91.12 333 ALA A O 1
ATOM 2665 N N . LYS A 1 334 ? -24.710 -7.478 30.661 1.00 91.44 334 LYS A N 1
ATOM 2666 C CA . LYS A 1 334 ? -24.354 -8.509 31.647 1.00 91.44 334 LYS A CA 1
ATOM 2667 C C . LYS A 1 334 ? -24.374 -7.966 33.081 1.00 91.44 334 LYS A C 1
ATOM 2669 O O . LYS A 1 334 ? -24.961 -8.588 33.961 1.00 91.44 334 LYS A O 1
ATOM 2674 N N . LEU A 1 335 ? -23.807 -6.777 33.304 1.00 88.94 335 LEU A N 1
ATOM 2675 C CA . LEU A 1 335 ? -23.820 -6.118 34.616 1.00 88.94 335 LEU A CA 1
ATOM 2676 C C . LEU A 1 335 ? -25.235 -5.725 35.072 1.00 88.94 335 LEU A C 1
ATOM 2678 O O . LEU A 1 335 ? -25.544 -5.825 36.257 1.00 88.94 335 LEU A O 1
ATOM 2682 N N . ARG A 1 336 ? -26.106 -5.283 34.153 1.00 88.62 336 ARG A N 1
ATOM 2683 C CA . ARG A 1 336 ? -27.517 -4.994 34.466 1.00 88.62 336 ARG A CA 1
ATOM 2684 C C . ARG A 1 336 ? -28.279 -6.264 34.845 1.00 88.62 336 ARG A C 1
ATOM 2686 O O . ARG A 1 336 ? -28.968 -6.243 35.857 1.00 88.62 336 ARG A O 1
ATOM 2693 N N . GLY A 1 337 ? -28.086 -7.354 34.099 1.00 85.69 337 GLY A N 1
ATOM 2694 C CA . GLY A 1 337 ? -28.696 -8.658 34.382 1.00 85.69 337 GLY A CA 1
ATOM 2695 C C . GLY A 1 337 ? -28.297 -9.236 35.746 1.00 85.69 337 GLY A C 1
ATOM 2696 O O . GLY A 1 337 ? -29.134 -9.788 36.455 1.00 85.69 337 GLY A O 1
ATOM 2697 N N . GLN A 1 338 ? -27.039 -9.042 36.156 1.00 82.00 338 GLN A N 1
ATOM 2698 C CA . GLN A 1 338 ? -26.557 -9.443 37.484 1.00 82.00 338 GLN A CA 1
ATOM 2699 C C . GLN A 1 338 ? -27.190 -8.620 38.615 1.00 82.00 338 GLN A C 1
ATOM 2701 O O . GLN A 1 338 ? -27.553 -9.178 39.644 1.00 82.00 338 GLN A O 1
ATOM 2706 N N . ARG A 1 339 ? -27.383 -7.306 38.427 1.00 77.00 339 ARG A N 1
ATOM 2707 C CA . ARG A 1 339 ? -28.062 -6.460 39.429 1.00 77.00 339 ARG A CA 1
ATOM 2708 C C . ARG A 1 339 ? -29.549 -6.770 39.566 1.00 77.00 339 ARG A C 1
ATOM 2710 O O . ARG A 1 339 ? -30.090 -6.612 40.652 1.00 77.00 339 ARG A O 1
ATOM 2717 N N . SER A 1 340 ? -30.208 -7.192 38.486 1.00 70.88 340 SER A N 1
ATOM 2718 C CA . SER A 1 340 ? -31.623 -7.580 38.515 1.00 70.88 340 SER A CA 1
ATOM 2719 C C . SER A 1 340 ? -31.876 -8.968 39.112 1.00 70.88 340 SER A C 1
ATOM 2721 O O . SER A 1 340 ? -33.033 -9.326 39.292 1.00 70.88 340 SER A O 1
ATOM 2723 N N . SER A 1 341 ? -30.831 -9.737 39.442 1.00 63.31 341 SER A N 1
ATOM 2724 C CA . SER A 1 341 ? -30.948 -11.056 40.075 1.00 63.31 341 SER A CA 1
ATOM 2725 C C . SER A 1 341 ? -30.153 -11.108 41.391 1.00 63.31 341 SER A C 1
ATOM 2727 O O . SER A 1 341 ? -29.115 -11.769 41.439 1.00 63.31 341 SER A O 1
ATOM 2729 N N . PRO A 1 342 ? -30.593 -10.426 42.473 1.00 59.09 342 PRO A N 1
ATOM 2730 C CA . PRO A 1 342 ? -29.797 -10.305 43.696 1.00 59.09 342 PRO A CA 1
ATOM 2731 C C . PRO A 1 342 ? -29.673 -11.591 44.526 1.00 59.09 342 PRO A C 1
ATOM 2733 O O . PRO A 1 342 ? -28.955 -11.569 45.513 1.00 59.09 342 PRO A O 1
ATOM 2736 N N . ASN A 1 343 ? -30.354 -12.689 44.181 1.00 61.12 343 ASN A N 1
ATOM 2737 C CA . ASN A 1 343 ? -30.288 -13.952 44.920 1.00 61.12 343 ASN A CA 1
ATOM 2738 C C . ASN A 1 343 ? -30.668 -15.135 44.017 1.00 61.12 343 ASN A C 1
ATOM 2740 O O . ASN A 1 343 ? -31.845 -15.433 43.839 1.00 61.12 343 ASN A O 1
ATOM 2744 N N . LEU A 1 344 ? -29.675 -15.839 43.483 1.00 58.09 344 LEU A N 1
ATOM 2745 C CA . LEU A 1 344 ? -29.804 -17.266 43.197 1.00 58.09 344 LEU A CA 1
ATOM 2746 C C . LEU A 1 344 ? -28.741 -17.937 44.070 1.00 58.09 344 LEU A C 1
ATOM 2748 O O . LEU A 1 344 ? -27.554 -17.769 43.780 1.00 58.09 344 LEU A O 1
ATOM 2752 N N . PRO A 1 345 ? -29.124 -18.581 45.190 1.00 53.06 345 PRO A N 1
ATOM 2753 C CA . PRO A 1 345 ? -28.164 -19.302 46.008 1.00 53.06 345 PRO A CA 1
ATOM 2754 C C . PRO A 1 345 ? -27.486 -20.359 45.138 1.00 53.06 345 PRO A C 1
ATOM 2756 O O . PRO A 1 345 ? -28.147 -21.029 44.343 1.00 53.06 345 PRO A O 1
ATOM 2759 N N . ALA A 1 346 ? -26.165 -20.477 45.275 1.00 55.44 346 ALA A N 1
ATOM 2760 C CA . ALA A 1 346 ? -25.419 -21.586 44.709 1.00 55.44 346 ALA A CA 1
ATOM 2761 C C . ALA A 1 346 ? -26.060 -22.877 45.232 1.00 55.44 346 ALA A C 1
ATOM 2763 O O . ALA A 1 346 ? -26.022 -23.154 46.430 1.00 55.44 346 ALA A O 1
ATOM 2764 N N . THR A 1 347 ? -26.736 -23.613 44.355 1.00 51.44 347 THR A N 1
ATOM 2765 C CA . THR A 1 347 ? -27.181 -24.968 44.658 1.00 51.44 347 THR A CA 1
ATOM 2766 C C . THR A 1 347 ? -25.925 -25.800 44.886 1.00 51.44 347 THR A C 1
ATOM 2768 O O . THR A 1 347 ? -25.107 -25.910 43.969 1.00 51.44 347 THR A O 1
ATOM 2771 N N . ASN A 1 348 ? -25.772 -26.261 46.133 1.00 48.75 348 ASN A N 1
ATOM 2772 C CA . ASN A 1 348 ? -24.728 -27.173 46.609 1.00 48.75 348 ASN A CA 1
ATOM 2773 C C . ASN A 1 348 ? -24.589 -28.422 45.742 1.00 48.75 348 ASN A C 1
ATOM 2775 O O . ASN A 1 348 ? -25.632 -28.894 45.230 1.00 48.75 348 ASN A O 1
#

Foldseek 3Di:
DDDDDDDDDDDDPPPPPDDDDDDDDDDPDDPDDDDDDDDDDDDDDDDPDPVPPDPCVDPDPPPPVPVCPVVNLCVVCVVVVVLLVVLLVLLVCCLVVVDPVSQLVLLVCLQPCCQQPVLDDCFLVNVLCVVVVVDPDCSVCVSVCVVVVSQLVCCLAERQSCLQRRHNVSSVLVVLVVVQDPVLEDDDDPVVLVVLLCQLVVLSVVSNVVCVPPVDPVVRCQLDLSCVSVVDDDPVSVVVVVVVVVVCSHYRPNCLRRRGNVLQVSLVSNVSYDDDDDDDPCQQVDCPLCVVDSQNQDDRRDGSSSRDNSNCPSVVQVPDLVRDVVNVVVVVVVVVVCVVCVDDPPDD

Secondary structure (DSSP, 8-state):
-----------SS--S--S-------PPP--PPPP--PPP--PPP-----TTS-TTSS-----------HHHHHHHHHHHHHHHHHHHHHHHHHHHH--HHHHHHHHHHIIIIIIIIS-----HHHHHHHHHT-PPPGGG-HHHHHHHHHHHHHHHHHSSHIIIII-HHHHHHHHHHHHS-GGG-----HHHHHHHTTHHHHHHHHHHHHHHHH--STTHHHH-TTHHHHT---HHHHHHHHHHHHHHHHSTTHIIIII-HHHHHHHHHGGG-SSPPP--GGGGT--HHHHT-TT--EETTEE-TTT----SHHHHHHH-TTT-HHHHHHHHHHHHHHHT--------

Radius of gyration: 34.05 Å; chains: 1; bounding box: 100×105×102 Å

Sequence (348 aa):
MNIRAPLCVLLVCTLAWMWPSTPAANQPERVEAPVPTGPPDGEPTEDQWNFEDEDDAWGFEDDQEDTETWSSLLGDQAWDLALFTGFATLTLISFFRKSVWLKYVTFAAAIGYMGFTKSQLISVVDVNRVLTGNMPVFRYSMAWYLFAGFTVVTTVLWGRLYCGRVCAFGALTQVMDRVVPSRLRFEIPTWLENRAAWIKYGLLAATLAYFLRTDTISAYRYVEPFWMFTLRGTTGMWIGLAALLVATVFVRNLYCRFLCPVGAALGLLSKLTVFRIKRWAECNSCKVCEKACEWGAIRGPEIVMTECVRCDDCERLYHDTSKCPHWLILARAKLRGQRSSPNLPATN

pLDDT: mean 79.06, std 20.08, range [28.27, 96.5]